Protein AF-A0A848WU89-F1 (afdb_monomer)

Secondary structure (DSSP, 8-state):
--STTTTTTTSHHHHHHHHHHHHHHHHHH----TTTHHHHHHHHHHHHHHHHHHHHHHHHHHHHHHHHHHHHHHTSSS---HHHHHHHHHHHHHHHHHHHHHHHHHHHHTS-GGG--GGGHHHHHHHHHHHHHHHHHHHHHHHHHHHHHHHHHHHHHHHH-TT----SS----PPP------

Mean predicted aligned error: 13.38 Å

Structure (mmCIF, N/CA/C/O backbone):
data_AF-A0A848WU89-F1
#
_entry.id   AF-A0A848WU89-F1
#
loop_
_atom_site.group_PDB
_atom_site.id
_atom_site.type_symbol
_atom_site.label_atom_id
_atom_site.label_alt_id
_atom_site.label_comp_id
_atom_site.label_asym_id
_atom_site.label_entity_id
_atom_site.label_seq_id
_atom_site.pdbx_PDB_ins_code
_atom_site.Cartn_x
_atom_site.Cartn_y
_atom_site.Cartn_z
_atom_site.occupancy
_atom_site.B_iso_or_equiv
_atom_site.auth_seq_id
_atom_site.auth_comp_id
_atom_site.auth_asym_id
_atom_site.auth_atom_id
_atom_site.pdbx_PDB_model_num
ATOM 1 N N . MET A 1 1 ? 4.949 -18.257 18.993 1.00 36.50 1 MET A N 1
ATOM 2 C CA . MET A 1 1 ? 5.348 -18.328 17.569 1.00 36.50 1 MET A CA 1
ATOM 3 C C . MET A 1 1 ? 4.273 -19.072 16.773 1.00 36.50 1 MET A C 1
ATOM 5 O O . MET A 1 1 ? 4.494 -20.213 16.422 1.00 36.50 1 MET A O 1
ATOM 9 N N . ASN A 1 2 ? 3.077 -18.489 16.575 1.00 35.72 2 ASN A N 1
ATOM 10 C CA . ASN A 1 2 ? 1.993 -19.129 15.792 1.00 35.72 2 ASN A CA 1
ATOM 11 C C . ASN A 1 2 ? 0.838 -18.178 15.389 1.00 35.72 2 ASN A C 1
ATOM 13 O O . ASN A 1 2 ? -0.275 -18.616 15.145 1.00 35.72 2 ASN A O 1
ATOM 17 N N . ILE A 1 3 ? 1.085 -16.867 15.281 1.00 35.06 3 ILE A N 1
ATOM 18 C CA . ILE A 1 3 ? 0.055 -15.871 14.892 1.00 35.06 3 ILE A CA 1
ATOM 19 C C . ILE A 1 3 ? 0.168 -15.465 13.408 1.00 35.06 3 ILE A C 1
ATOM 21 O O . ILE A 1 3 ? -0.740 -14.871 12.837 1.00 35.06 3 ILE A O 1
ATOM 25 N N . LEU A 1 4 ? 1.248 -15.878 12.731 1.00 48.12 4 LEU A N 1
ATOM 26 C CA . LEU A 1 4 ? 1.500 -15.558 11.322 1.00 48.12 4 LEU A CA 1
ATOM 27 C C . LEU A 1 4 ? 0.748 -16.469 10.328 1.00 48.12 4 LEU A C 1
ATOM 29 O O . LEU A 1 4 ? 0.622 -16.121 9.158 1.00 48.12 4 LEU A O 1
ATOM 33 N N . LYS A 1 5 ? 0.260 -17.644 10.758 1.00 39.94 5 LYS A N 1
ATOM 34 C CA . LYS A 1 5 ? -0.368 -18.628 9.853 1.00 39.94 5 LYS A CA 1
ATOM 35 C C . LYS A 1 5 ? -1.835 -18.327 9.528 1.00 39.94 5 LYS A C 1
ATOM 37 O O . LYS A 1 5 ? -2.256 -18.632 8.420 1.00 39.94 5 LYS A O 1
ATOM 42 N N . TRP A 1 6 ? -2.574 -17.668 10.420 1.00 34.34 6 TRP A N 1
ATOM 43 C CA . TRP A 1 6 ? -4.001 -17.373 10.212 1.00 34.34 6 TRP A CA 1
ATOM 44 C C . TRP A 1 6 ? -4.264 -16.116 9.367 1.00 34.34 6 TRP A C 1
ATOM 46 O O . TRP A 1 6 ? -5.234 -16.060 8.617 1.00 34.34 6 TRP A O 1
ATOM 56 N N . PHE A 1 7 ? -3.340 -15.149 9.362 1.00 44.94 7 PHE A N 1
ATOM 57 C CA . PHE A 1 7 ? -3.410 -13.979 8.470 1.00 44.94 7 PHE A CA 1
ATOM 58 C C . PHE A 1 7 ? -3.210 -14.329 6.980 1.00 44.94 7 PHE A C 1
ATOM 60 O O . PHE A 1 7 ? -3.538 -13.543 6.093 1.00 44.94 7 PHE A O 1
ATOM 67 N N . LYS A 1 8 ? -2.692 -15.529 6.686 1.00 45.19 8 LYS A N 1
ATOM 68 C CA . LYS A 1 8 ? -2.295 -15.965 5.341 1.00 45.19 8 LYS A CA 1
ATOM 69 C C . LYS A 1 8 ? -3.473 -16.356 4.431 1.00 45.19 8 LYS A C 1
ATOM 71 O O . LYS A 1 8 ? -3.262 -16.449 3.227 1.00 45.19 8 LYS A O 1
ATOM 76 N N . GLN A 1 9 ? -4.689 -16.594 4.945 1.00 49.56 9 GLN A N 1
ATOM 77 C CA . GLN A 1 9 ? -5.662 -17.420 4.202 1.00 49.56 9 GLN A CA 1
ATOM 78 C C . GLN A 1 9 ? -6.858 -16.697 3.548 1.00 49.56 9 GLN A C 1
ATOM 80 O O . GLN A 1 9 ? -7.343 -17.174 2.526 1.00 49.56 9 GLN A O 1
ATOM 85 N N . ARG A 1 10 ? -7.297 -15.523 4.030 1.00 51.00 10 ARG A N 1
ATOM 86 C CA . ARG A 1 10 ? -8.356 -14.723 3.356 1.00 51.00 10 ARG A CA 1
ATOM 87 C C . ARG A 1 10 ? -7.906 -13.332 2.898 1.00 51.00 10 ARG A C 1
ATOM 89 O O . ARG A 1 10 ? -8.501 -12.759 1.996 1.00 51.00 10 ARG A O 1
ATOM 96 N N . GLU A 1 11 ? -6.805 -12.821 3.439 1.00 49.78 11 GLU A N 1
ATOM 97 C CA . GLU A 1 11 ? -6.307 -11.465 3.151 1.00 49.78 11 GLU A CA 1
ATOM 98 C C . GLU A 1 11 ? -5.207 -11.448 2.077 1.00 49.78 11 GLU A C 1
ATOM 100 O O . GLU A 1 11 ?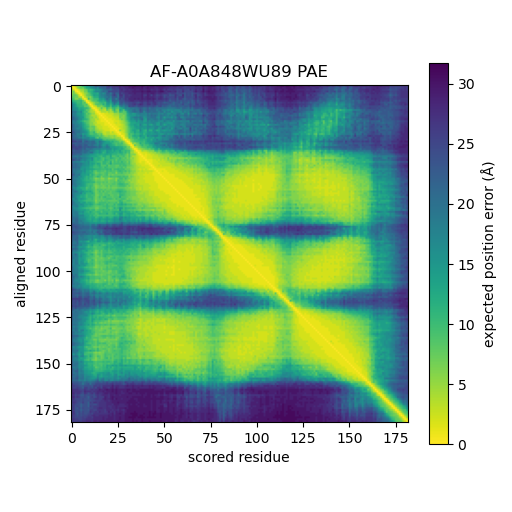 -4.980 -10.434 1.421 1.00 49.78 11 GLU A O 1
ATOM 105 N N . ALA A 1 12 ? -4.593 -12.607 1.817 1.00 48.62 12 ALA A N 1
ATOM 106 C CA . ALA A 1 12 ? -3.688 -12.826 0.692 1.00 48.62 12 ALA A CA 1
ATOM 107 C C . ALA A 1 12 ? -4.401 -12.785 -0.672 1.00 48.62 12 ALA A C 1
ATOM 109 O O . ALA A 1 12 ? -3.735 -12.653 -1.695 1.00 48.62 12 ALA A O 1
ATOM 110 N N . TRP A 1 13 ? -5.738 -12.850 -0.713 1.00 53.34 13 TRP A N 1
ATOM 111 C CA . TRP A 1 13 ? -6.482 -12.831 -1.973 1.00 53.34 13 TRP A CA 1
ATOM 112 C C . TRP A 1 13 ? -6.359 -11.494 -2.706 1.00 53.34 13 TRP A C 1
ATOM 114 O O . TRP A 1 13 ? -6.251 -11.509 -3.922 1.00 53.34 13 TRP A O 1
ATOM 124 N N . GLY A 1 14 ? -6.258 -10.351 -2.017 1.00 53.59 14 GLY A N 1
ATOM 125 C CA . GLY A 1 14 ? -6.046 -9.057 -2.687 1.00 53.59 14 GLY A CA 1
ATOM 126 C C . GLY A 1 14 ? -4.706 -8.987 -3.431 1.00 53.59 14 GLY A C 1
ATOM 127 O O . GLY A 1 14 ? -4.644 -8.523 -4.568 1.00 53.59 14 GLY A O 1
ATOM 128 N N . GLY A 1 15 ? -3.643 -9.524 -2.820 1.00 52.25 15 GLY A N 1
ATOM 129 C CA . GLY A 1 15 ? -2.317 -9.632 -3.436 1.00 52.25 15 GLY A CA 1
ATOM 130 C C . GLY A 1 15 ? -2.246 -10.703 -4.527 1.00 52.25 15 GLY A C 1
ATOM 131 O O . GLY A 1 15 ? -1.622 -10.477 -5.556 1.00 52.25 15 GLY A O 1
ATOM 132 N N . VAL A 1 16 ? -2.926 -11.839 -4.342 1.00 62.16 16 VAL A N 1
ATOM 133 C CA . VAL A 1 16 ? -3.013 -12.918 -5.342 1.00 62.16 16 VAL A CA 1
ATOM 134 C C . VAL A 1 16 ? -3.842 -12.488 -6.552 1.00 62.16 16 VAL A C 1
ATOM 136 O O . VAL A 1 16 ? -3.440 -12.754 -7.678 1.00 62.16 16 VAL A O 1
ATOM 139 N N . VAL A 1 17 ? -4.948 -11.767 -6.353 1.00 63.22 17 VAL A N 1
ATOM 140 C CA . VAL A 1 17 ? -5.769 -11.202 -7.434 1.00 63.22 17 VAL A CA 1
ATOM 141 C C . VAL A 1 17 ? -5.001 -10.101 -8.164 1.00 63.22 17 VAL A C 1
ATOM 143 O O . VAL A 1 17 ? -4.983 -10.098 -9.389 1.00 63.22 17 VAL A O 1
ATOM 146 N N . ALA A 1 18 ? -4.287 -9.223 -7.455 1.00 58.69 18 ALA A N 1
ATOM 147 C CA . ALA A 1 18 ? -3.423 -8.224 -8.085 1.00 58.69 18 ALA A CA 1
ATOM 148 C C . ALA A 1 18 ? -2.266 -8.862 -8.872 1.00 58.69 18 ALA A C 1
ATOM 150 O O . ALA A 1 18 ? -1.985 -8.440 -9.991 1.00 58.69 18 ALA A O 1
ATOM 151 N N . ALA A 1 19 ? -1.630 -9.905 -8.330 1.00 59.44 19 ALA A N 1
ATOM 152 C CA . ALA A 1 19 ? -0.594 -10.663 -9.024 1.00 59.44 19 ALA A CA 1
ATOM 153 C C . ALA A 1 19 ? -1.156 -11.389 -10.254 1.00 59.44 19 ALA A C 1
ATOM 155 O O . ALA A 1 19 ? -0.528 -11.357 -11.307 1.00 59.44 19 ALA A O 1
ATOM 156 N N . ALA A 1 20 ? -2.353 -11.975 -10.161 1.00 66.38 20 ALA A N 1
ATOM 157 C CA . ALA A 1 20 ? -3.030 -12.621 -11.281 1.00 66.38 20 ALA A CA 1
ATOM 158 C C . ALA A 1 20 ? -3.415 -11.614 -12.376 1.00 66.38 20 ALA A C 1
ATOM 160 O O . ALA A 1 20 ? -3.183 -11.879 -13.551 1.00 66.38 20 ALA A O 1
ATOM 161 N N . ILE A 1 21 ? -3.927 -10.436 -12.009 1.00 68.12 21 ILE A N 1
ATOM 162 C CA . ILE A 1 21 ? -4.262 -9.360 -12.952 1.00 68.12 21 ILE A CA 1
ATOM 163 C C . ILE A 1 21 ? -2.994 -8.779 -13.589 1.00 68.12 21 ILE A C 1
ATOM 165 O O . ILE A 1 21 ? -2.968 -8.571 -14.797 1.00 68.12 21 ILE A O 1
ATOM 169 N N . ALA A 1 22 ? -1.922 -8.558 -12.822 1.00 62.34 22 ALA A N 1
ATOM 170 C CA . ALA A 1 22 ? -0.646 -8.076 -13.353 1.00 62.34 22 ALA A CA 1
ATOM 171 C C . ALA A 1 22 ? 0.019 -9.106 -14.279 1.00 62.34 22 ALA A C 1
ATOM 173 O O . ALA A 1 22 ? 0.601 -8.737 -15.301 1.00 62.34 22 ALA A O 1
ATOM 174 N N . PHE A 1 23 ? -0.100 -10.395 -13.949 1.00 65.81 23 PHE A N 1
ATOM 175 C CA . PHE A 1 23 ? 0.380 -11.499 -14.774 1.00 65.81 23 PHE A CA 1
ATOM 176 C C . PHE A 1 23 ? -0.431 -11.620 -16.072 1.00 65.81 23 PHE A C 1
ATOM 178 O O . PHE A 1 23 ? 0.158 -11.671 -17.148 1.00 65.81 23 PHE A O 1
ATOM 185 N N . LEU A 1 24 ? -1.766 -11.563 -16.002 1.00 67.19 24 LEU A N 1
ATOM 186 C CA . LEU A 1 24 ? -2.656 -11.557 -17.172 1.00 67.19 24 LEU A CA 1
ATOM 187 C C . LEU A 1 24 ? -2.478 -10.307 -18.043 1.00 67.19 24 LEU A C 1
ATOM 189 O O . LEU A 1 24 ? -2.500 -10.399 -19.271 1.00 67.19 24 LEU A O 1
ATOM 193 N N . GLY A 1 25 ? -2.264 -9.146 -17.423 1.00 61.41 25 GLY A N 1
ATOM 194 C CA . GLY A 1 25 ? -1.970 -7.893 -18.113 1.00 61.41 25 GLY A CA 1
ATOM 195 C C . GLY A 1 25 ? -0.633 -7.960 -18.848 1.00 61.41 25 GLY A C 1
ATOM 196 O O . GLY A 1 25 ? -0.574 -7.664 -20.037 1.00 61.41 25 GLY A O 1
ATOM 197 N N . SER A 1 26 ? 0.418 -8.444 -18.179 1.00 60.62 26 SER A N 1
ATOM 198 C CA . SER A 1 26 ? 1.741 -8.634 -18.795 1.00 60.62 26 SER A CA 1
ATOM 199 C C . SER A 1 26 ? 1.711 -9.675 -19.916 1.00 60.62 26 SER A C 1
ATOM 201 O O . SER A 1 26 ? 2.368 -9.494 -20.937 1.00 60.62 26 SER A O 1
ATOM 203 N N . TRP A 1 27 ? 0.912 -10.735 -19.766 1.00 65.06 27 TRP A N 1
ATOM 204 C CA . TRP A 1 27 ? 0.692 -11.724 -20.820 1.00 65.06 27 TRP A CA 1
ATOM 205 C C . TRP A 1 27 ? -0.041 -11.116 -22.027 1.00 65.06 27 TRP A C 1
ATOM 207 O O . TRP A 1 27 ? 0.334 -11.382 -23.167 1.00 65.06 27 TRP A O 1
ATOM 217 N N . SER A 1 28 ? -1.057 -10.274 -21.799 1.00 59.16 28 SER A N 1
ATOM 218 C CA . SER A 1 28 ? -1.891 -9.685 -22.863 1.00 59.16 28 SER A CA 1
ATOM 219 C C . SER A 1 28 ? -1.163 -8.644 -23.715 1.00 59.16 28 SER A C 1
ATOM 221 O O . SER A 1 28 ? -1.483 -8.487 -24.889 1.00 59.16 28 SER A O 1
ATOM 223 N N . VAL A 1 29 ? -0.178 -7.941 -23.149 1.00 62.97 29 VAL A N 1
ATOM 224 C CA . VAL A 1 29 ? 0.617 -6.941 -23.885 1.00 62.97 29 VAL A CA 1
ATOM 225 C C . VAL A 1 29 ? 1.594 -7.604 -24.875 1.00 62.97 29 VAL A C 1
ATOM 227 O O . VAL A 1 29 ? 2.007 -6.974 -25.850 1.00 62.97 29 VAL A O 1
ATOM 230 N N . GLY A 1 30 ? 1.923 -8.888 -24.688 1.00 60.41 30 GLY A N 1
ATOM 231 C CA . GLY A 1 30 ? 2.916 -9.589 -25.504 1.00 60.41 30 GLY A CA 1
ATOM 232 C C . GLY A 1 30 ? 4.337 -9.034 -25.319 1.00 60.41 30 GLY A C 1
ATOM 233 O O . GLY A 1 30 ? 4.570 -8.078 -24.579 1.00 60.41 30 GLY A O 1
ATOM 234 N N . TYR A 1 31 ? 5.329 -9.645 -25.977 1.00 55.38 31 TYR A N 1
ATOM 235 C CA . TYR A 1 31 ? 6.722 -9.186 -25.908 1.00 55.38 31 TYR A CA 1
ATOM 236 C C . TYR A 1 31 ? 6.855 -7.770 -26.490 1.00 55.38 31 TYR A C 1
ATOM 238 O O . TYR A 1 31 ? 6.944 -7.579 -27.702 1.00 55.38 31 TYR A O 1
ATOM 246 N N . VAL A 1 32 ? 6.893 -6.769 -25.611 1.00 60.06 32 VAL A N 1
ATOM 247 C CA . VAL A 1 32 ? 7.204 -5.387 -25.985 1.00 60.06 32 VAL A CA 1
ATOM 248 C C . VAL A 1 32 ? 8.646 -5.332 -26.497 1.00 60.06 32 VAL A C 1
ATOM 250 O O . VAL A 1 32 ? 9.580 -5.664 -25.768 1.00 60.06 32 VAL A O 1
ATOM 253 N N . SER A 1 33 ? 8.807 -4.930 -27.761 1.00 59.59 33 SER A N 1
ATOM 254 C CA . SER A 1 33 ? 10.106 -4.631 -28.378 1.00 59.59 33 SER A CA 1
ATOM 255 C C . SER A 1 33 ? 10.783 -3.461 -27.655 1.00 59.59 33 SER A C 1
ATOM 257 O O . SER A 1 33 ? 10.109 -2.491 -27.299 1.00 59.59 33 SER A O 1
ATOM 259 N N . ASP A 1 34 ? 12.103 -3.545 -27.454 1.00 57.84 34 ASP A N 1
ATOM 260 C CA . ASP A 1 34 ? 12.878 -2.646 -26.585 1.00 57.84 34 ASP A CA 1
ATOM 261 C C . ASP A 1 34 ? 12.729 -1.152 -26.947 1.00 57.84 34 ASP A C 1
ATOM 263 O O . ASP A 1 34 ? 12.780 -0.304 -26.060 1.00 57.84 34 ASP A O 1
ATOM 267 N N . GLY A 1 35 ? 12.423 -0.820 -28.208 1.00 60.03 35 GLY A N 1
ATOM 268 C CA . GLY A 1 35 ? 12.165 0.561 -28.641 1.00 60.03 35 GLY A CA 1
ATOM 269 C C . GLY A 1 35 ? 10.794 1.132 -28.241 1.00 60.03 35 GLY A C 1
ATOM 270 O O . GLY A 1 35 ? 10.662 2.339 -28.083 1.00 60.03 35 GLY A O 1
ATOM 271 N N . LYS A 1 36 ? 9.766 0.296 -28.029 1.00 70.00 36 LYS A N 1
ATOM 272 C CA . LYS A 1 36 ? 8.396 0.746 -27.685 1.00 70.00 36 LYS A CA 1
ATOM 273 C C . LYS A 1 36 ? 8.152 0.867 -26.180 1.00 70.00 36 LYS A C 1
ATOM 275 O O . LYS A 1 36 ? 7.192 1.510 -25.764 1.00 70.00 36 LYS A O 1
ATOM 280 N N . ALA A 1 37 ? 9.002 0.253 -25.355 1.00 67.75 37 ALA A N 1
ATOM 281 C CA . ALA A 1 37 ? 8.836 0.249 -23.902 1.00 67.75 37 ALA A CA 1
ATOM 282 C C . ALA A 1 37 ? 8.938 1.658 -23.296 1.00 67.75 37 ALA A C 1
ATOM 284 O O . ALA A 1 37 ? 8.208 1.976 -22.360 1.00 67.75 37 ALA A O 1
ATOM 285 N N . MET A 1 38 ? 9.800 2.513 -23.854 1.00 71.19 38 MET A N 1
ATOM 286 C CA . MET A 1 38 ? 9.963 3.888 -23.386 1.00 71.19 38 MET A CA 1
ATOM 287 C C . MET A 1 38 ? 8.728 4.750 -23.676 1.00 71.19 38 MET A C 1
ATOM 289 O O . MET A 1 38 ? 8.286 5.481 -22.791 1.00 71.19 38 MET A O 1
ATOM 293 N N . ASP A 1 39 ? 8.122 4.618 -24.857 1.00 74.38 39 ASP A N 1
ATOM 294 C CA . ASP A 1 39 ? 6.895 5.348 -25.201 1.00 74.38 39 ASP A CA 1
ATOM 295 C C . ASP A 1 39 ? 5.701 4.888 -24.358 1.00 74.38 39 ASP A C 1
ATOM 297 O O . ASP A 1 39 ? 4.933 5.710 -23.857 1.00 74.38 39 ASP A O 1
ATOM 301 N N . LEU A 1 40 ? 5.577 3.578 -24.122 1.00 76.56 40 LEU A N 1
ATOM 302 C CA . LEU A 1 40 ? 4.538 3.025 -23.249 1.00 76.56 40 LEU A CA 1
ATOM 303 C C . LEU A 1 40 ? 4.716 3.470 -21.791 1.00 76.56 40 LEU A C 1
ATOM 305 O O . LEU A 1 40 ? 3.737 3.814 -21.127 1.00 76.56 40 LEU A O 1
ATOM 309 N N . LEU A 1 41 ? 5.958 3.514 -21.301 1.00 78.31 41 LEU A N 1
ATOM 310 C CA . LEU A 1 41 ? 6.262 4.028 -19.969 1.00 78.31 41 LEU A CA 1
ATOM 311 C C . LEU A 1 41 ? 5.936 5.524 -19.864 1.00 78.31 41 LEU A C 1
ATOM 313 O O . LEU A 1 41 ? 5.290 5.946 -18.909 1.00 78.31 41 LEU A O 1
ATOM 317 N N . LYS A 1 42 ? 6.308 6.334 -20.861 1.00 78.44 42 LYS A N 1
ATOM 318 C CA . LYS A 1 42 ? 5.958 7.762 -20.898 1.00 78.44 42 LYS A CA 1
ATOM 319 C C . LYS A 1 42 ? 4.447 7.981 -20.891 1.00 78.44 42 LYS A C 1
ATOM 321 O O . LYS A 1 42 ? 3.966 8.841 -20.157 1.00 78.44 42 LYS A O 1
ATOM 326 N N . GLY A 1 43 ? 3.706 7.162 -21.635 1.00 80.75 43 GLY A N 1
ATOM 327 C CA . GLY A 1 43 ? 2.247 7.201 -21.664 1.00 80.75 43 GLY A CA 1
ATOM 328 C C . GLY A 1 43 ? 1.592 6.886 -20.315 1.00 80.75 43 GLY A C 1
ATOM 329 O O . GLY A 1 43 ? 0.596 7.514 -19.967 1.00 80.75 43 GLY A O 1
ATOM 330 N N . MET A 1 44 ? 2.148 5.959 -19.523 1.00 82.31 44 MET A N 1
ATOM 331 C CA . MET A 1 44 ? 1.550 5.567 -18.235 1.00 82.31 44 MET A CA 1
ATOM 332 C C . MET A 1 44 ? 1.946 6.469 -17.057 1.00 82.31 44 MET A C 1
ATOM 334 O O . MET A 1 44 ? 1.202 6.553 -16.082 1.00 82.31 44 MET A O 1
ATOM 338 N N . LEU A 1 45 ? 3.088 7.166 -17.132 1.00 84.25 45 LEU A N 1
ATOM 339 C CA . LEU A 1 45 ? 3.617 8.000 -16.044 1.00 84.25 45 LEU A CA 1
ATOM 340 C C . LEU A 1 45 ? 2.596 9.003 -15.467 1.00 84.25 45 LEU A C 1
ATOM 342 O O . LEU A 1 45 ? 2.459 9.041 -14.242 1.00 84.25 45 LEU A O 1
ATOM 346 N N . PRO A 1 46 ? 1.863 9.806 -16.270 1.00 86.62 46 PRO A N 1
ATOM 347 C CA . PRO A 1 46 ? 0.871 10.740 -15.737 1.00 86.62 46 PRO A CA 1
ATOM 348 C C . PRO A 1 46 ? -0.248 10.026 -14.971 1.00 86.62 46 PRO A C 1
ATOM 350 O O . PRO A 1 46 ? -0.589 10.429 -13.858 1.00 86.62 46 PRO A O 1
ATOM 353 N N . SER A 1 47 ? -0.774 8.932 -15.529 1.00 86.38 47 SER A N 1
ATOM 354 C CA . SER A 1 47 ? -1.832 8.132 -14.908 1.00 86.38 47 SER A CA 1
ATOM 355 C C . SER A 1 47 ? -1.368 7.505 -13.593 1.00 86.38 47 SER A C 1
ATOM 357 O O . SER A 1 47 ? -2.077 7.588 -12.591 1.00 86.38 47 SER A O 1
ATOM 359 N N . THR A 1 48 ? -0.155 6.947 -13.554 1.00 87.12 48 THR A N 1
ATOM 360 C CA . THR A 1 48 ? 0.419 6.371 -12.331 1.00 87.12 48 THR A CA 1
ATOM 361 C C . THR A 1 48 ? 0.665 7.439 -11.265 1.00 87.12 48 THR A C 1
ATOM 363 O O . THR A 1 48 ? 0.345 7.219 -10.100 1.00 87.12 48 THR A O 1
ATOM 366 N N . ARG A 1 49 ? 1.169 8.626 -11.635 1.00 90.12 49 ARG A N 1
ATOM 367 C CA . ARG A 1 49 ? 1.355 9.746 -10.690 1.00 90.12 49 ARG A CA 1
ATOM 368 C C . ARG A 1 49 ? 0.032 10.176 -10.064 1.00 90.12 49 ARG A C 1
ATOM 370 O O . ARG A 1 49 ? -0.039 10.343 -8.847 1.00 90.12 49 ARG A O 1
ATOM 377 N N . PHE A 1 50 ? -1.016 10.300 -10.876 1.00 91.19 50 PHE A N 1
ATOM 378 C CA . PHE A 1 50 ? -2.354 10.631 -10.393 1.00 91.19 50 PHE A CA 1
ATOM 379 C C . PHE A 1 50 ? -2.926 9.545 -9.468 1.00 91.19 50 PHE A C 1
ATOM 381 O O . PHE A 1 50 ? -3.504 9.855 -8.423 1.00 91.19 50 PHE A O 1
ATOM 388 N N . MET A 1 51 ? -2.717 8.269 -9.805 1.00 90.81 51 MET A N 1
ATOM 389 C CA . MET A 1 51 ? -3.105 7.141 -8.958 1.00 90.81 51 MET A CA 1
ATOM 390 C C . MET A 1 51 ? -2.391 7.186 -7.600 1.00 90.81 51 MET A C 1
ATOM 392 O O . MET A 1 51 ? -3.057 7.099 -6.570 1.00 90.81 51 MET A O 1
ATOM 396 N N . CYS A 1 52 ? -1.066 7.381 -7.572 1.00 90.69 52 CYS A N 1
ATOM 397 C CA . CYS A 1 52 ? -0.307 7.512 -6.324 1.00 90.69 52 CYS A CA 1
ATOM 398 C C . CYS A 1 52 ? -0.821 8.674 -5.467 1.00 90.69 52 CYS A C 1
ATOM 400 O O . CYS A 1 52 ? -1.040 8.497 -4.270 1.00 90.69 52 CYS A O 1
ATOM 402 N N . ALA A 1 53 ? -1.062 9.842 -6.074 1.00 92.38 53 ALA A N 1
ATOM 403 C CA . ALA A 1 53 ? -1.629 10.996 -5.379 1.00 92.38 53 ALA A CA 1
ATOM 404 C C . ALA A 1 53 ? -2.991 10.671 -4.747 1.00 92.38 53 ALA A C 1
ATOM 406 O O . ALA A 1 53 ? -3.201 10.921 -3.561 1.00 92.38 53 ALA A O 1
ATOM 407 N N . SER A 1 54 ? -3.874 10.019 -5.505 1.00 93.25 54 SER A N 1
ATOM 408 C CA . SER A 1 54 ? -5.196 9.605 -5.027 1.00 93.25 54 SER A CA 1
ATOM 409 C C . SER A 1 54 ? -5.111 8.603 -3.868 1.00 93.25 54 SER A C 1
ATOM 411 O O . SER A 1 54 ? -5.825 8.746 -2.876 1.00 93.25 54 SER A O 1
ATOM 413 N N . VAL A 1 55 ? -4.208 7.616 -3.947 1.00 93.06 55 VAL A N 1
ATOM 414 C CA . VAL A 1 55 ? -3.978 6.632 -2.873 1.00 93.06 55 VAL A CA 1
ATOM 415 C C . VAL A 1 55 ? -3.470 7.310 -1.602 1.00 93.06 55 VAL A C 1
ATOM 417 O O . VAL A 1 55 ? -3.953 6.993 -0.513 1.00 93.06 55 VAL A O 1
ATOM 420 N N . MET A 1 56 ? -2.533 8.255 -1.715 1.00 94.81 56 MET A N 1
ATOM 421 C CA . MET A 1 56 ? -2.022 9.008 -0.564 1.00 94.81 56 MET A CA 1
ATOM 422 C C . MET A 1 56 ? -3.133 9.813 0.120 1.00 94.81 56 MET A C 1
ATOM 424 O O . MET A 1 56 ? -3.279 9.751 1.340 1.00 94.81 56 MET A O 1
ATOM 428 N N . THR A 1 57 ? -3.968 10.518 -0.646 1.00 94.62 57 THR A N 1
ATOM 429 C CA . THR A 1 57 ? -5.100 11.277 -0.093 1.00 94.62 57 THR A CA 1
ATOM 430 C C . THR A 1 57 ? -6.134 10.360 0.568 1.00 94.62 57 THR A C 1
ATOM 432 O O . THR A 1 57 ? -6.573 10.624 1.690 1.00 94.62 57 THR A O 1
ATOM 435 N N . ALA A 1 58 ? -6.496 9.249 -0.077 1.00 92.56 58 ALA A N 1
ATOM 436 C CA . ALA A 1 58 ? -7.451 8.289 0.474 1.00 92.56 58 ALA A CA 1
ATOM 437 C C . ALA A 1 58 ? -6.935 7.646 1.773 1.00 92.56 58 ALA A C 1
ATOM 439 O O . ALA A 1 58 ? -7.642 7.585 2.772 1.00 92.56 58 ALA A O 1
ATOM 440 N N . THR A 1 59 ? -5.678 7.208 1.810 1.00 92.31 59 THR A N 1
ATOM 441 C CA . THR A 1 59 ? -5.104 6.592 3.019 1.00 92.31 59 THR A CA 1
ATOM 442 C C . THR A 1 59 ? -4.917 7.601 4.156 1.00 92.31 59 THR A C 1
ATOM 444 O O . THR A 1 59 ? -5.180 7.260 5.309 1.00 92.31 59 THR A O 1
ATOM 447 N N . SER A 1 60 ? -4.565 8.856 3.852 1.00 94.62 60 SER A N 1
ATOM 448 C CA . SER A 1 60 ? -4.509 9.945 4.836 1.00 94.62 60 SER A CA 1
ATOM 449 C C . SER A 1 60 ? -5.880 10.232 5.462 1.00 94.62 60 SER A C 1
ATOM 451 O O . SER A 1 60 ? -5.997 10.304 6.686 1.00 94.62 60 SER A O 1
ATOM 453 N N . THR A 1 61 ? -6.935 10.317 4.647 1.00 94.06 61 THR A N 1
ATOM 454 C CA . THR A 1 61 ? -8.304 10.530 5.147 1.00 94.06 61 THR A CA 1
ATOM 455 C C . THR A 1 61 ? -8.809 9.343 5.967 1.00 94.06 61 THR A C 1
ATOM 457 O O . THR A 1 61 ? -9.395 9.552 7.024 1.00 94.06 61 THR A O 1
ATOM 460 N N . ILE A 1 62 ? -8.513 8.101 5.571 1.00 91.50 62 ILE A N 1
ATOM 461 C CA . ILE A 1 62 ? -8.854 6.901 6.358 1.00 91.50 62 ILE A CA 1
ATOM 462 C C . ILE A 1 62 ? -8.173 6.924 7.732 1.00 91.50 62 ILE A C 1
ATOM 464 O O . ILE A 1 62 ? -8.825 6.663 8.742 1.00 91.50 62 ILE A O 1
ATOM 468 N N . LEU A 1 63 ? -6.879 7.257 7.792 1.00 90.31 63 LEU A N 1
ATOM 469 C CA . LEU A 1 63 ? -6.144 7.391 9.054 1.00 90.31 63 LEU A CA 1
ATOM 470 C C . LEU A 1 63 ? -6.764 8.467 9.955 1.00 90.31 63 LEU A C 1
ATOM 472 O O . LEU A 1 63 ? -6.941 8.231 11.151 1.00 90.31 63 LEU A O 1
ATOM 476 N N . ALA A 1 64 ? -7.139 9.612 9.379 1.00 92.19 64 ALA A N 1
ATOM 477 C CA . ALA A 1 64 ? -7.818 10.681 10.102 1.00 92.19 64 ALA A CA 1
ATOM 478 C C . ALA A 1 64 ? -9.177 10.221 10.657 1.00 92.19 64 ALA A C 1
ATOM 480 O O . ALA A 1 64 ? -9.435 10.392 11.845 1.00 92.19 64 ALA A O 1
ATOM 481 N N . LEU A 1 65 ? -10.010 9.563 9.843 1.00 90.38 65 LEU A N 1
ATOM 482 C CA . LEU A 1 65 ? -11.317 9.048 10.268 1.00 90.38 65 LEU A CA 1
ATOM 483 C C . LEU A 1 65 ? -11.199 7.989 11.370 1.00 90.38 65 LEU A C 1
ATOM 485 O O . LEU A 1 65 ? -11.982 7.999 12.317 1.00 90.38 65 LEU A O 1
ATOM 489 N N . ILE A 1 66 ? -10.201 7.104 11.285 1.00 88.19 66 ILE A N 1
ATOM 490 C CA . ILE A 1 66 ? -9.905 6.124 12.338 1.00 88.19 66 ILE A CA 1
ATOM 491 C C . ILE A 1 66 ? -9.545 6.831 13.649 1.00 88.19 66 ILE A C 1
ATOM 493 O O . ILE A 1 66 ? -10.046 6.450 14.707 1.00 88.19 66 ILE A O 1
ATOM 497 N N . LEU A 1 67 ? -8.700 7.863 13.591 1.00 87.56 67 LEU A N 1
ATOM 498 C CA . LEU A 1 67 ? -8.319 8.635 14.770 1.00 87.56 67 LEU A CA 1
ATOM 499 C C . LEU A 1 67 ? -9.530 9.350 15.387 1.00 87.56 67 LEU A C 1
ATOM 501 O O . LEU A 1 67 ? -9.722 9.287 16.601 1.00 87.56 67 LEU A O 1
ATOM 505 N N . THR A 1 68 ? -10.378 9.967 14.560 1.00 88.19 68 THR A N 1
ATOM 506 C CA . THR A 1 68 ? -11.629 10.600 14.999 1.00 88.19 68 THR A CA 1
ATOM 507 C C . THR A 1 68 ? -12.566 9.593 15.669 1.00 88.19 68 THR A C 1
ATOM 509 O O . THR A 1 68 ? -13.072 9.865 16.757 1.00 88.19 68 THR A O 1
ATOM 512 N N . LEU A 1 69 ? -12.750 8.407 15.077 1.00 82.50 69 LEU A N 1
ATOM 513 C CA . LEU A 1 69 ? -13.575 7.333 15.639 1.00 82.50 69 LEU A CA 1
ATOM 514 C C . LEU A 1 69 ? -13.062 6.885 17.017 1.00 82.50 69 LEU A C 1
ATOM 516 O O . LEU A 1 69 ? -13.845 6.733 17.957 1.00 82.50 69 LEU A O 1
ATOM 520 N N . ILE A 1 70 ? -11.745 6.692 17.146 1.00 81.81 70 ILE A N 1
ATOM 521 C CA . ILE A 1 70 ? -11.105 6.311 18.411 1.00 81.81 70 ILE A CA 1
ATOM 522 C C . ILE A 1 70 ? -11.302 7.405 19.466 1.00 81.81 70 ILE A C 1
ATOM 524 O O . ILE A 1 70 ? -11.662 7.089 20.597 1.00 81.81 70 ILE A O 1
ATOM 528 N N . SER A 1 71 ? -11.113 8.677 19.102 1.00 82.38 71 SER A N 1
ATOM 529 C CA . SER A 1 71 ? -11.285 9.810 20.018 1.00 82.38 71 SER A CA 1
ATOM 530 C C . SER A 1 71 ? -12.715 9.913 20.549 1.00 82.38 71 SER A C 1
ATOM 532 O O . SER A 1 71 ? -12.907 10.142 21.738 1.00 82.38 71 SER A O 1
ATOM 534 N N . PHE A 1 72 ? -13.719 9.715 19.691 1.00 78.25 72 PHE A N 1
ATOM 535 C CA . PHE A 1 72 ? -15.128 9.739 20.091 1.00 78.25 72 PHE A CA 1
ATOM 536 C C . PHE A 1 72 ? -15.487 8.561 21.008 1.00 78.25 72 PHE A C 1
ATOM 538 O O . PHE A 1 72 ? -16.167 8.713 22.022 1.00 78.25 72 PHE A O 1
ATOM 545 N N . THR A 1 73 ? -14.973 7.378 20.673 1.00 73.31 73 THR A N 1
ATOM 546 C CA . THR A 1 73 ? -15.159 6.163 21.468 1.00 73.31 73 THR A CA 1
ATOM 547 C C . THR A 1 73 ? -14.539 6.288 22.856 1.00 73.31 73 THR A C 1
ATOM 549 O O . THR A 1 73 ? -15.160 5.887 23.831 1.00 73.31 73 THR A O 1
ATOM 552 N N . ALA A 1 74 ? -13.326 6.840 22.962 1.00 70.06 74 ALA A N 1
ATOM 553 C CA . ALA A 1 74 ? -12.615 6.974 24.233 1.00 70.06 74 ALA A CA 1
ATOM 554 C C . ALA A 1 74 ? -13.357 7.857 25.254 1.00 70.06 74 ALA A C 1
ATOM 556 O O . ALA A 1 74 ? -13.113 7.738 26.449 1.00 70.06 74 ALA A O 1
ATOM 557 N N . GLN A 1 75 ? -14.257 8.726 24.785 1.00 66.12 75 GLN A N 1
ATOM 558 C CA . GLN A 1 75 ? -15.093 9.585 25.622 1.00 66.12 75 GLN A CA 1
ATOM 559 C C . GLN A 1 75 ? -16.427 8.923 26.020 1.00 66.12 75 GLN A C 1
ATOM 561 O O . GLN A 1 75 ? -17.120 9.419 26.904 1.00 66.12 75 GLN A O 1
ATOM 566 N N . SER A 1 76 ? -16.808 7.818 25.375 1.00 60.50 76 SER A N 1
ATOM 567 C CA . SER A 1 76 ? -18.044 7.093 25.676 1.00 60.50 76 SER A CA 1
ATOM 568 C C . SER A 1 76 ? -17.789 6.025 26.747 1.00 60.50 76 SER A C 1
ATOM 570 O O . SER A 1 76 ? -16.958 5.148 26.546 1.00 60.50 76 SER A O 1
ATOM 572 N N . ASP A 1 77 ? -18.563 6.023 27.840 1.00 50.78 77 ASP A N 1
ATOM 573 C CA . ASP A 1 77 ? -18.482 5.046 28.957 1.00 50.78 77 ASP A CA 1
ATOM 574 C C . ASP A 1 77 ? -18.768 3.578 28.559 1.00 50.78 77 ASP A C 1
ATOM 576 O O . ASP A 1 77 ? -18.723 2.658 29.381 1.00 50.78 77 ASP A O 1
ATOM 580 N N . LYS A 1 78 ? -19.066 3.314 27.281 1.00 53.97 78 LYS A N 1
ATOM 581 C CA . LYS A 1 78 ? -19.222 1.957 26.758 1.00 53.97 78 LYS A CA 1
ATOM 582 C C . LYS A 1 78 ? -17.838 1.360 26.494 1.00 53.97 78 LYS A C 1
ATOM 584 O O . LYS A 1 78 ? -17.211 1.658 25.481 1.00 53.97 78 LYS A O 1
ATOM 589 N N . HIS A 1 79 ? -17.388 0.463 27.373 1.00 51.88 79 HIS A N 1
ATOM 590 C CA . HIS A 1 79 ? -16.213 -0.386 27.149 1.00 51.88 79 HIS A CA 1
ATOM 591 C C . HIS A 1 79 ? -16.338 -1.157 25.819 1.00 51.88 79 HIS A C 1
ATOM 593 O O . HIS A 1 79 ? -16.933 -2.235 25.762 1.00 51.88 79 HIS A O 1
ATOM 599 N N . LEU A 1 80 ? -15.766 -0.632 24.729 1.00 54.50 80 LEU A N 1
ATOM 600 C CA . LEU A 1 80 ? -15.645 -1.395 23.489 1.00 54.50 80 LEU A CA 1
ATOM 601 C C . LEU A 1 80 ? -14.767 -2.623 23.736 1.00 54.50 80 LEU A C 1
ATOM 603 O O . LEU A 1 80 ? -13.648 -2.518 24.246 1.00 54.50 80 LEU A O 1
ATOM 607 N N . LYS A 1 81 ? -15.253 -3.798 23.319 1.00 56.44 81 LYS A N 1
ATOM 608 C CA . LYS A 1 81 ? -14.470 -5.041 23.341 1.00 56.44 81 LYS A CA 1
ATOM 609 C C . LYS A 1 81 ? -13.122 -4.813 22.641 1.00 56.44 81 LYS A C 1
ATOM 611 O O . LYS A 1 81 ? -13.077 -4.366 21.494 1.00 56.44 81 LYS A O 1
ATOM 616 N N . SER A 1 82 ? -12.033 -5.220 23.298 1.00 61.38 82 SER A N 1
ATOM 617 C CA . SER A 1 82 ? -10.630 -5.158 22.826 1.00 61.38 82 SER A CA 1
ATOM 618 C C . SER A 1 82 ? -10.416 -5.647 21.372 1.00 61.38 82 SER A C 1
ATOM 620 O O . SER A 1 82 ? -9.516 -5.200 20.649 1.00 61.38 82 SER A O 1
ATOM 622 N N . ARG A 1 83 ? -11.311 -6.513 20.880 1.00 61.03 83 ARG A N 1
ATOM 623 C CA . ARG A 1 83 ? -11.320 -7.036 19.507 1.00 61.03 83 ARG A CA 1
ATOM 624 C C . ARG A 1 83 ? -11.537 -5.951 18.434 1.00 61.03 83 ARG A C 1
ATOM 626 O O . ARG A 1 83 ? -10.936 -6.054 17.367 1.00 61.03 83 ARG A O 1
ATOM 633 N N . TYR A 1 84 ? -12.298 -4.887 18.713 1.00 68.56 84 TYR A N 1
ATOM 634 C CA . TYR A 1 84 ? -12.505 -3.766 17.778 1.00 68.56 84 TYR A CA 1
ATOM 635 C C . TYR A 1 84 ? -11.240 -2.924 17.598 1.00 68.56 84 TYR A C 1
ATOM 637 O O . TYR A 1 84 ? -10.814 -2.686 16.468 1.00 68.56 84 TYR A O 1
ATOM 645 N N . PHE A 1 85 ? -10.580 -2.553 18.698 1.00 71.62 85 PHE A N 1
ATOM 646 C CA . PHE A 1 85 ? -9.313 -1.814 18.657 1.00 71.62 85 PHE A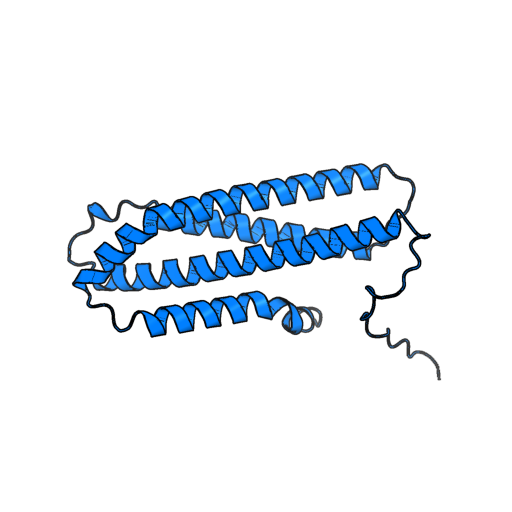 CA 1
ATOM 647 C C . PHE A 1 85 ? -8.234 -2.560 17.873 1.00 71.62 85 PHE A C 1
ATOM 649 O O . PHE A 1 85 ? -7.489 -1.958 17.097 1.00 71.62 85 PHE A O 1
ATOM 656 N N . THR A 1 86 ? -8.186 -3.885 18.010 1.00 73.75 86 THR A N 1
ATOM 657 C CA . THR A 1 86 ? -7.241 -4.716 17.258 1.00 73.75 86 THR A CA 1
ATOM 658 C C . THR A 1 86 ? -7.520 -4.684 15.750 1.00 73.75 86 THR A C 1
ATOM 660 O O . THR A 1 86 ? -6.586 -4.517 14.965 1.00 73.75 86 THR A O 1
ATOM 663 N N . ARG A 1 87 ? -8.792 -4.774 15.330 1.00 74.62 87 ARG A N 1
ATOM 664 C CA . ARG A 1 87 ? -9.182 -4.676 13.909 1.00 74.62 87 ARG A CA 1
ATOM 665 C C . ARG A 1 87 ? -8.870 -3.290 13.333 1.00 74.62 87 ARG A C 1
ATOM 667 O O . ARG A 1 87 ? -8.274 -3.188 12.264 1.00 74.62 87 ARG A O 1
ATOM 674 N N . VAL A 1 88 ? -9.188 -2.224 14.066 1.00 81.69 88 VAL A N 1
ATOM 675 C CA . VAL A 1 88 ? -8.912 -0.837 13.653 1.00 81.69 88 VAL A CA 1
ATOM 676 C C . VAL A 1 88 ? -7.408 -0.581 13.514 1.00 81.69 88 VAL A C 1
ATOM 678 O O . VAL A 1 88 ? -6.966 -0.011 12.515 1.00 81.69 88 VAL A O 1
ATOM 681 N N . LYS A 1 89 ? -6.593 -1.082 14.451 1.00 81.31 89 LYS A N 1
ATOM 682 C CA . LYS A 1 89 ? -5.127 -0.994 14.378 1.00 81.31 89 LYS A CA 1
ATOM 683 C C . LYS A 1 89 ? -4.565 -1.665 13.120 1.00 81.31 89 LYS A C 1
ATOM 685 O O . LYS A 1 89 ? -3.638 -1.138 12.511 1.00 81.31 89 LYS A O 1
ATOM 690 N N . GLN A 1 90 ? -5.117 -2.808 12.715 1.00 79.69 90 GLN A N 1
ATOM 691 C CA . GLN A 1 90 ? -4.696 -3.494 11.488 1.00 79.69 90 GLN A CA 1
ATOM 692 C C . GLN A 1 90 ? -5.023 -2.679 10.232 1.00 79.69 90 GLN A C 1
ATOM 694 O O . GLN A 1 90 ? -4.196 -2.608 9.326 1.00 79.69 90 GLN A O 1
ATOM 699 N N . ILE A 1 91 ? -6.193 -2.035 10.186 1.00 85.38 91 ILE A N 1
ATOM 700 C CA . ILE A 1 91 ? -6.575 -1.154 9.072 1.00 85.38 91 ILE A CA 1
ATOM 701 C C . ILE A 1 91 ? -5.631 0.048 9.004 1.00 85.38 91 ILE A C 1
ATOM 703 O O . ILE A 1 91 ? -5.122 0.361 7.931 1.00 85.38 91 ILE A O 1
ATOM 707 N N . ALA A 1 92 ? -5.341 0.677 10.146 1.00 84.81 92 ALA A N 1
ATOM 708 C CA . ALA A 1 92 ? -4.422 1.809 10.220 1.00 84.81 92 ALA A CA 1
ATOM 709 C C . ALA A 1 92 ? -3.002 1.439 9.755 1.00 84.81 92 ALA A C 1
ATOM 711 O O . ALA A 1 92 ? -2.387 2.190 9.000 1.00 84.81 92 ALA A O 1
ATOM 712 N N . LEU A 1 93 ? -2.495 0.263 10.143 1.00 85.69 93 LEU A N 1
ATOM 713 C CA . LEU A 1 93 ? -1.204 -0.234 9.659 1.00 85.69 93 LEU A CA 1
ATOM 714 C C . LEU A 1 93 ? -1.204 -0.439 8.142 1.00 85.69 93 LEU A C 1
ATOM 716 O O . LEU A 1 93 ? -0.288 0.035 7.479 1.00 85.69 93 LEU A O 1
ATOM 720 N N . LEU A 1 94 ? -2.238 -1.080 7.589 1.00 84.69 94 LEU A N 1
ATOM 721 C CA . LEU A 1 94 ? -2.358 -1.278 6.141 1.00 84.69 94 LEU A CA 1
ATOM 722 C C . LEU A 1 94 ? -2.445 0.054 5.385 1.00 84.69 94 LEU A C 1
ATOM 724 O O . LEU A 1 94 ? -1.772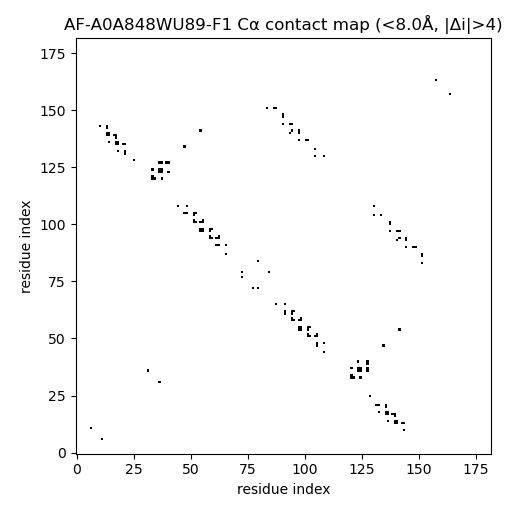 0.214 4.370 1.00 84.69 94 LEU A O 1
ATOM 728 N N . ALA A 1 95 ? -3.216 1.021 5.891 1.00 87.69 95 ALA A N 1
ATOM 729 C CA . ALA A 1 95 ? -3.310 2.362 5.316 1.00 87.69 95 ALA A CA 1
ATOM 730 C C . ALA A 1 95 ? -1.960 3.092 5.341 1.00 87.69 95 ALA A C 1
ATOM 732 O O . ALA A 1 95 ? -1.563 3.672 4.334 1.00 87.69 95 ALA A O 1
ATOM 733 N N . CYS A 1 96 ? -1.216 3.000 6.446 1.00 89.06 96 CYS A N 1
ATOM 734 C CA . CYS A 1 96 ? 0.131 3.557 6.558 1.00 89.06 96 CYS A CA 1
ATOM 735 C C . CYS A 1 96 ? 1.108 2.891 5.573 1.00 89.06 96 CYS A C 1
ATOM 737 O O . CYS A 1 96 ? 1.831 3.575 4.851 1.00 89.06 96 CYS A O 1
ATOM 739 N N . THR A 1 97 ? 1.084 1.558 5.468 1.00 85.69 97 THR A N 1
ATOM 740 C CA . THR A 1 97 ? 1.892 0.826 4.483 1.00 85.69 97 THR A CA 1
ATOM 741 C C . THR A 1 97 ? 1.541 1.235 3.052 1.00 85.69 97 THR A C 1
ATOM 743 O O . THR A 1 97 ? 2.445 1.470 2.256 1.00 85.69 97 THR A O 1
ATOM 746 N N . GLY A 1 98 ? 0.252 1.381 2.729 1.00 87.50 98 GLY A N 1
ATOM 747 C CA . GLY A 1 98 ? -0.207 1.853 1.421 1.00 87.50 98 GLY A CA 1
ATOM 748 C C . GLY A 1 98 ? 0.233 3.277 1.100 1.00 87.50 98 GLY A C 1
ATOM 749 O O . GLY A 1 98 ? 0.674 3.541 -0.016 1.00 87.50 98 GLY A O 1
ATOM 750 N N . PHE A 1 99 ? 0.180 4.173 2.086 1.00 92.12 99 PHE A N 1
ATOM 751 C CA . PHE A 1 99 ? 0.647 5.552 1.956 1.00 92.12 99 PHE A CA 1
ATOM 752 C C . PHE A 1 99 ? 2.149 5.605 1.645 1.00 92.12 99 PHE A C 1
ATOM 754 O O . PHE A 1 99 ? 2.566 6.238 0.677 1.00 92.12 99 PHE A O 1
ATOM 761 N N . ILE A 1 100 ? 2.963 4.876 2.418 1.00 91.50 100 ILE A N 1
ATOM 762 C CA . ILE A 1 100 ? 4.416 4.797 2.209 1.00 91.50 100 ILE A CA 1
ATOM 763 C C . ILE A 1 100 ? 4.734 4.173 0.845 1.00 91.50 100 ILE A C 1
ATOM 765 O O . ILE A 1 100 ? 5.571 4.695 0.111 1.00 91.50 100 ILE A O 1
ATOM 769 N N . ALA A 1 101 ? 4.051 3.090 0.473 1.00 89.38 101 ALA A N 1
ATOM 770 C CA . ALA A 1 101 ? 4.239 2.441 -0.821 1.00 89.38 101 ALA A CA 1
ATOM 771 C C . ALA A 1 101 ? 3.895 3.379 -1.995 1.00 89.38 101 ALA A C 1
ATOM 773 O O . ALA A 1 101 ? 4.639 3.446 -2.973 1.00 89.38 101 ALA A O 1
ATOM 774 N N . ALA A 1 102 ? 2.814 4.160 -1.886 1.00 91.56 102 ALA A N 1
ATOM 775 C CA . ALA A 1 102 ? 2.439 5.147 -2.896 1.00 91.56 102 ALA A CA 1
ATOM 776 C C . ALA A 1 102 ? 3.490 6.259 -3.036 1.00 91.56 102 ALA A C 1
ATOM 778 O O . ALA A 1 102 ? 3.825 6.630 -4.161 1.00 91.56 102 ALA A O 1
ATOM 779 N N . ILE A 1 103 ? 4.064 6.735 -1.923 1.00 93.94 103 ILE A N 1
ATOM 780 C CA . ILE A 1 103 ? 5.179 7.696 -1.940 1.00 93.94 103 ILE A CA 1
ATOM 781 C C . ILE A 1 103 ? 6.400 7.102 -2.635 1.00 93.94 103 ILE A C 1
ATOM 783 O O . ILE A 1 103 ? 6.979 7.752 -3.500 1.00 93.94 103 ILE A O 1
ATOM 787 N N . ILE A 1 104 ? 6.796 5.877 -2.282 1.00 91.38 104 ILE A N 1
ATOM 788 C CA . ILE A 1 104 ? 7.969 5.227 -2.880 1.00 91.38 104 ILE A CA 1
ATOM 789 C C . ILE A 1 104 ? 7.789 5.110 -4.395 1.00 91.38 104 ILE A C 1
ATO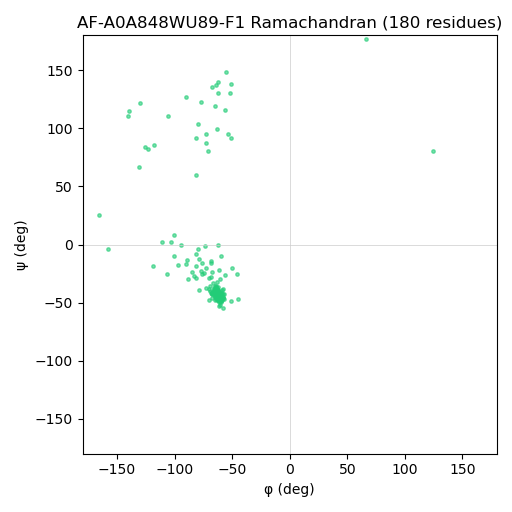M 791 O O . ILE A 1 104 ? 8.686 5.497 -5.143 1.00 91.38 104 ILE A O 1
ATOM 795 N N . LEU A 1 105 ? 6.626 4.639 -4.860 1.00 89.44 105 LEU A N 1
ATOM 796 C CA . LEU A 1 105 ? 6.355 4.562 -6.294 1.00 89.44 105 LEU A CA 1
ATOM 797 C C . LEU A 1 105 ? 6.368 5.948 -6.942 1.00 89.44 105 LEU A C 1
ATOM 799 O O . LEU A 1 105 ? 6.960 6.103 -8.006 1.00 89.44 105 LEU A O 1
ATOM 803 N N . LEU A 1 106 ? 5.756 6.950 -6.299 1.00 91.12 106 LEU A N 1
ATOM 804 C CA . LEU A 1 106 ? 5.738 8.326 -6.792 1.00 91.12 106 LEU A CA 1
ATOM 805 C C . LEU A 1 106 ? 7.155 8.893 -6.951 1.00 91.12 106 LEU A C 1
ATOM 807 O O . LEU A 1 106 ? 7.445 9.513 -7.969 1.00 91.12 106 LEU A O 1
ATOM 811 N N . LEU A 1 107 ? 8.046 8.649 -5.989 1.00 89.19 107 LEU A N 1
ATOM 812 C CA . LEU A 1 107 ? 9.444 9.076 -6.058 1.00 89.19 107 LEU A CA 1
ATOM 813 C C . LEU A 1 107 ? 10.180 8.398 -7.217 1.00 89.19 107 LEU A C 1
ATOM 815 O O . LEU A 1 107 ? 10.867 9.078 -7.976 1.00 89.19 107 LEU A O 1
ATOM 819 N N . ILE A 1 108 ? 9.988 7.087 -7.399 1.00 85.50 108 ILE A N 1
ATOM 820 C CA . ILE A 1 108 ? 10.600 6.324 -8.498 1.00 85.50 108 ILE A CA 1
ATOM 821 C C . ILE A 1 108 ? 10.172 6.891 -9.857 1.00 85.50 108 ILE A C 1
ATOM 823 O O . ILE A 1 108 ? 11.013 7.129 -10.721 1.00 85.50 108 ILE A O 1
ATOM 827 N N . ILE A 1 109 ? 8.875 7.143 -10.047 1.00 85.81 109 ILE A N 1
ATOM 828 C CA . ILE A 1 109 ? 8.342 7.665 -11.314 1.00 85.81 109 ILE A CA 1
ATOM 829 C C . ILE A 1 109 ? 8.554 9.173 -11.484 1.00 85.81 109 ILE A C 1
ATOM 831 O O . ILE A 1 109 ? 8.326 9.697 -12.571 1.00 85.81 109 ILE A O 1
ATOM 835 N N . SER A 1 110 ? 8.939 9.903 -10.436 1.00 84.31 110 SER A N 1
ATOM 836 C CA . SER A 1 110 ? 9.213 11.343 -10.513 1.00 84.31 110 SER A CA 1
ATOM 837 C C . SER A 1 110 ? 10.612 11.657 -11.050 1.00 84.31 110 SER A C 1
ATOM 839 O O . SER A 1 110 ? 10.901 12.825 -11.308 1.00 84.31 110 SER A O 1
ATOM 841 N N . LEU A 1 111 ? 11.473 10.651 -11.234 1.00 79.94 111 LEU A N 1
ATOM 842 C CA . LEU A 1 111 ? 12.787 10.835 -11.846 1.00 79.94 111 LEU A CA 1
ATOM 843 C C . LEU A 1 111 ? 12.645 11.215 -13.337 1.00 79.94 111 LEU A C 1
ATOM 845 O O . LEU A 1 111 ? 11.846 10.593 -14.044 1.00 79.94 111 LEU A O 1
ATOM 849 N N . PRO A 1 112 ? 13.397 12.213 -13.841 1.00 70.62 112 PRO A N 1
ATOM 850 C CA . PRO A 1 112 ? 13.342 12.627 -15.240 1.00 70.62 112 PRO A CA 1
ATOM 851 C C . PRO A 1 112 ? 14.022 11.582 -16.131 1.00 70.62 112 PRO A C 1
ATOM 853 O O . PRO A 1 112 ? 15.233 11.571 -16.324 1.00 70.62 112 PRO A O 1
ATOM 856 N N . ILE A 1 113 ? 13.218 10.678 -16.686 1.00 67.12 113 ILE A N 1
ATOM 857 C CA . ILE A 1 113 ? 13.677 9.606 -17.585 1.00 67.12 113 ILE A CA 1
ATOM 858 C C . ILE A 1 113 ? 13.921 10.085 -19.026 1.00 67.12 113 ILE A C 1
ATOM 860 O O . ILE A 1 113 ? 14.375 9.313 -19.865 1.00 67.12 113 ILE A O 1
ATOM 864 N N . GLU A 1 114 ? 13.630 11.354 -19.317 1.00 61.38 114 GLU A N 1
ATOM 865 C CA . GLU A 1 114 ? 13.759 11.969 -20.645 1.00 61.38 114 GLU A CA 1
ATOM 866 C C . GLU A 1 114 ? 15.210 12.264 -21.043 1.00 61.38 114 GLU A C 1
ATOM 868 O O . GLU A 1 114 ? 15.518 12.273 -22.230 1.00 61.38 114 GLU A O 1
ATOM 873 N N . GLU A 1 115 ? 16.107 12.433 -20.069 1.00 62.44 115 GLU A N 1
ATOM 874 C CA . GLU A 1 115 ? 17.533 12.711 -20.303 1.00 62.44 115 GLU A CA 1
ATOM 875 C C . GLU A 1 115 ? 18.402 11.440 -20.304 1.00 62.44 115 GLU A C 1
ATOM 877 O O . GLU A 1 115 ? 19.621 11.502 -20.479 1.00 62.44 115 GLU A O 1
ATOM 882 N N . ALA A 1 116 ? 17.803 10.264 -20.095 1.00 61.44 116 ALA A N 1
ATOM 883 C CA . ALA A 1 116 ? 18.561 9.028 -19.969 1.00 61.44 116 ALA A CA 1
ATOM 884 C C . ALA A 1 116 ? 19.022 8.525 -21.349 1.00 61.44 116 ALA A C 1
ATOM 886 O O . ALA A 1 116 ? 18.219 8.262 -22.241 1.00 61.44 116 ALA A O 1
ATOM 887 N N . SER A 1 117 ? 20.337 8.362 -21.515 1.00 58.47 117 SER A N 1
ATOM 888 C CA . SER A 1 117 ? 20.956 7.878 -22.755 1.00 58.47 117 SER A CA 1
ATOM 889 C C . SER A 1 117 ? 20.392 6.525 -23.220 1.00 58.47 117 SER A C 1
ATOM 891 O O . SER A 1 117 ? 20.124 5.655 -22.388 1.00 58.47 117 SER A O 1
ATOM 893 N N . GLU A 1 118 ? 20.352 6.288 -24.539 1.00 59.31 118 GLU A N 1
ATOM 894 C CA . GLU A 1 118 ? 19.917 5.025 -25.174 1.00 59.31 118 GLU A CA 1
ATOM 895 C C . GLU A 1 118 ? 20.585 3.753 -24.613 1.00 59.31 118 GLU A C 1
ATOM 897 O O . GLU A 1 118 ? 20.031 2.663 -24.707 1.00 59.31 118 GLU A O 1
ATOM 902 N N . LYS A 1 119 ? 21.736 3.849 -23.934 1.00 58.34 119 LYS A N 1
ATOM 903 C CA . LYS A 1 119 ? 22.371 2.702 -23.255 1.00 58.34 119 LYS A CA 1
ATOM 904 C C . LYS A 1 119 ? 21.512 2.039 -22.161 1.00 58.34 119 LYS A C 1
ATOM 906 O O . LYS A 1 119 ? 21.884 0.971 -21.681 1.00 58.34 119 LYS A O 1
ATOM 911 N N . LEU A 1 120 ? 20.381 2.633 -21.772 1.00 62.88 120 LEU A N 1
ATOM 912 C CA . LEU A 1 120 ? 19.489 2.154 -20.710 1.00 62.88 120 LEU A CA 1
ATOM 913 C C . LEU A 1 120 ? 18.239 1.399 -21.206 1.00 62.88 120 LEU A C 1
ATOM 915 O O . LEU A 1 120 ? 17.394 1.057 -20.383 1.00 62.88 120 LEU A O 1
ATOM 919 N N . TYR A 1 121 ? 18.096 1.076 -22.500 1.00 66.12 121 TYR A N 1
ATOM 920 C CA . TYR A 1 121 ? 16.922 0.344 -23.028 1.00 66.12 121 TYR A CA 1
ATOM 921 C C . TYR A 1 121 ? 16.455 -0.882 -22.197 1.00 66.12 121 TYR A C 1
ATOM 923 O O . TYR A 1 121 ? 15.264 -0.953 -21.878 1.00 66.12 121 TYR A O 1
ATOM 931 N N . PRO A 1 122 ? 17.325 -1.815 -21.747 1.00 67.44 122 PRO A N 1
ATOM 932 C CA . PRO A 1 122 ? 16.875 -2.935 -20.911 1.00 67.44 122 PRO A CA 1
ATOM 933 C C . PRO A 1 122 ? 16.407 -2.498 -19.510 1.00 67.44 122 PRO A C 1
ATOM 935 O O . PRO A 1 122 ? 15.522 -3.128 -18.926 1.00 67.44 122 PRO A O 1
ATOM 938 N N . PHE A 1 123 ? 16.946 -1.395 -18.979 1.00 73.50 123 PHE A N 1
ATOM 939 C CA . PHE A 1 123 ? 16.525 -0.818 -17.701 1.00 73.50 123 PHE A CA 1
ATOM 940 C C . PHE A 1 123 ? 15.124 -0.199 -17.795 1.00 73.50 123 PHE A C 1
ATOM 942 O O . PHE A 1 123 ? 14.313 -0.387 -16.892 1.00 73.50 123 PHE A O 1
ATOM 949 N N . PHE A 1 124 ? 14.792 0.449 -18.915 1.00 74.00 124 PHE A N 1
ATOM 950 C CA . PHE A 1 124 ? 13.446 0.974 -19.168 1.00 74.00 124 PHE A CA 1
ATOM 951 C C . PHE A 1 124 ? 12.385 -0.119 -19.218 1.00 74.00 124 PHE A C 1
ATOM 953 O O . PHE A 1 124 ? 11.300 0.040 -18.659 1.00 74.00 124 PHE A O 1
ATOM 960 N N . ARG A 1 125 ? 12.708 -1.253 -19.844 1.00 73.44 125 ARG A N 1
ATOM 961 C CA . ARG A 1 125 ? 11.820 -2.414 -19.869 1.00 73.44 125 ARG A CA 1
ATOM 962 C C . ARG A 1 125 ? 11.581 -2.962 -18.465 1.00 73.44 125 ARG A C 1
ATOM 964 O O . ARG A 1 125 ? 10.432 -3.189 -18.096 1.00 73.44 125 ARG A O 1
ATOM 971 N N . PHE A 1 126 ? 12.639 -3.145 -17.674 1.00 75.94 126 PHE A N 1
ATOM 972 C CA . PHE A 1 126 ? 12.509 -3.568 -16.278 1.00 75.94 126 PHE A CA 1
ATOM 973 C C . PHE A 1 126 ? 11.652 -2.584 -15.468 1.00 75.94 126 PHE A C 1
ATOM 975 O O . PHE A 1 126 ? 10.728 -3.005 -14.776 1.00 75.94 126 PHE A O 1
ATOM 982 N N . LEU A 1 127 ? 11.904 -1.279 -15.612 1.00 81.88 127 LEU A N 1
ATOM 983 C CA . LEU A 1 127 ? 11.163 -0.225 -14.923 1.00 81.88 127 LEU A CA 1
ATOM 984 C C . LEU A 1 127 ? 9.677 -0.215 -15.307 1.00 81.88 127 LEU A C 1
ATOM 986 O O . LEU A 1 127 ? 8.830 -0.076 -14.430 1.00 81.88 127 LEU A O 1
ATOM 990 N N . TYR A 1 128 ? 9.350 -0.423 -16.585 1.00 80.19 128 TYR A N 1
ATOM 991 C CA . TYR A 1 128 ? 7.968 -0.541 -17.055 1.00 80.19 128 TYR A CA 1
ATOM 992 C C . TYR A 1 128 ? 7.215 -1.672 -16.347 1.00 80.19 128 TYR A C 1
ATOM 994 O O . TYR A 1 128 ? 6.180 -1.428 -15.724 1.00 80.19 128 TYR A O 1
ATOM 1002 N N . TYR A 1 129 ? 7.754 -2.894 -16.372 1.00 77.06 129 TYR A N 1
ATOM 1003 C CA . TYR A 1 129 ? 7.115 -4.027 -15.695 1.00 77.06 129 TYR A CA 1
ATOM 1004 C C . TYR A 1 129 ? 7.080 -3.840 -14.176 1.00 77.06 129 TYR A C 1
ATOM 1006 O O . TYR A 1 129 ? 6.090 -4.198 -13.539 1.00 77.06 129 TYR A O 1
ATOM 1014 N N . PHE A 1 130 ? 8.116 -3.233 -13.593 1.00 82.00 130 PHE A N 1
ATOM 1015 C CA . PHE A 1 130 ? 8.150 -2.916 -12.170 1.00 82.00 130 PHE A CA 1
ATOM 1016 C C . PHE A 1 130 ? 7.017 -1.961 -11.777 1.00 82.00 130 PHE A C 1
ATOM 1018 O O . PHE A 1 130 ? 6.245 -2.276 -10.874 1.00 82.00 130 PHE A O 1
ATOM 1025 N N . VAL A 1 131 ? 6.865 -0.831 -12.475 1.00 83.69 131 VAL A N 1
ATOM 1026 C CA . VAL A 1 131 ? 5.802 0.151 -12.208 1.00 83.69 131 VAL A CA 1
ATOM 1027 C C . VAL A 1 131 ? 4.422 -0.468 -12.420 1.00 83.69 131 VAL A C 1
ATOM 1029 O O . VAL A 1 131 ? 3.519 -0.218 -11.623 1.00 83.69 131 VAL A O 1
ATOM 1032 N N . LEU A 1 132 ? 4.255 -1.305 -13.447 1.00 81.75 132 LEU A N 1
ATOM 1033 C CA . LEU A 1 132 ? 2.998 -1.996 -13.732 1.00 81.75 132 LEU A CA 1
ATOM 1034 C C . LEU A 1 132 ? 2.597 -2.929 -12.581 1.00 81.75 132 LEU A C 1
ATOM 1036 O O . LEU A 1 132 ? 1.496 -2.805 -12.041 1.00 81.75 132 LEU A O 1
ATOM 1040 N N . VAL A 1 133 ? 3.499 -3.819 -12.159 1.00 80.00 133 VAL A N 1
ATOM 1041 C CA . VAL A 1 133 ? 3.251 -4.746 -11.044 1.00 80.00 133 VAL A CA 1
ATOM 1042 C C . VAL A 1 133 ? 3.026 -3.978 -9.741 1.00 80.00 133 VAL A C 1
ATOM 1044 O O . VAL A 1 133 ? 2.093 -4.282 -9.000 1.00 80.00 133 VAL A O 1
ATOM 1047 N N . TYR A 1 134 ? 3.830 -2.950 -9.469 1.00 83.81 134 TYR A N 1
ATOM 1048 C CA . TYR A 1 134 ? 3.705 -2.152 -8.251 1.00 83.81 134 TYR A CA 1
ATOM 1049 C C . TYR A 1 134 ? 2.369 -1.399 -8.193 1.00 83.81 134 TYR A C 1
ATOM 1051 O O . TYR A 1 134 ? 1.715 -1.378 -7.151 1.00 83.81 134 TYR A O 1
ATOM 1059 N N . SER A 1 135 ? 1.925 -0.829 -9.316 1.00 83.44 135 SER A N 1
ATOM 1060 C CA . SER A 1 135 ? 0.629 -0.143 -9.410 1.00 83.44 135 SER A CA 1
ATOM 1061 C C . SER A 1 135 ? -0.528 -1.113 -9.160 1.00 83.44 135 SER A C 1
ATOM 1063 O O . SER A 1 135 ? -1.455 -0.789 -8.419 1.00 83.44 135 SER A O 1
ATOM 1065 N N . ALA A 1 136 ? -0.451 -2.333 -9.702 1.00 81.56 136 ALA A N 1
ATOM 1066 C CA . ALA A 1 136 ? -1.443 -3.375 -9.443 1.00 81.56 136 ALA A CA 1
ATOM 1067 C C . ALA A 1 136 ? -1.482 -3.779 -7.958 1.00 81.56 136 ALA A C 1
ATOM 1069 O O . ALA A 1 136 ? -2.564 -3.882 -7.375 1.00 81.56 136 ALA A O 1
ATOM 1070 N N . LEU A 1 137 ? -0.317 -3.952 -7.323 1.00 81.06 137 LEU A N 1
ATOM 1071 C CA . LEU A 1 137 ? -0.220 -4.253 -5.891 1.00 81.06 137 LEU A CA 1
ATOM 1072 C C . LEU A 1 137 ? -0.805 -3.131 -5.027 1.00 81.06 137 LEU A C 1
ATOM 1074 O O . LEU A 1 137 ? -1.565 -3.413 -4.101 1.00 81.06 137 LEU A O 1
ATOM 1078 N N . LEU A 1 138 ? -0.508 -1.868 -5.349 1.00 84.56 138 LEU A N 1
ATOM 1079 C CA . LEU A 1 138 ? -1.102 -0.709 -4.679 1.00 84.56 138 LEU A CA 1
ATOM 1080 C C . LEU A 1 138 ? -2.627 -0.685 -4.823 1.00 84.56 138 LEU A C 1
ATOM 1082 O O . LEU A 1 138 ? -3.329 -0.448 -3.841 1.00 84.56 138 LEU A O 1
ATOM 1086 N N . GLY A 1 139 ? -3.142 -0.974 -6.021 1.00 82.94 139 GLY A N 1
ATOM 1087 C CA . GLY A 1 139 ? -4.579 -1.077 -6.269 1.00 82.94 139 GLY A CA 1
ATOM 1088 C C . GLY A 1 139 ? -5.243 -2.162 -5.417 1.00 82.94 139 GLY A C 1
ATOM 1089 O O . GLY A 1 139 ? -6.224 -1.892 -4.725 1.00 82.94 139 GLY A O 1
ATOM 1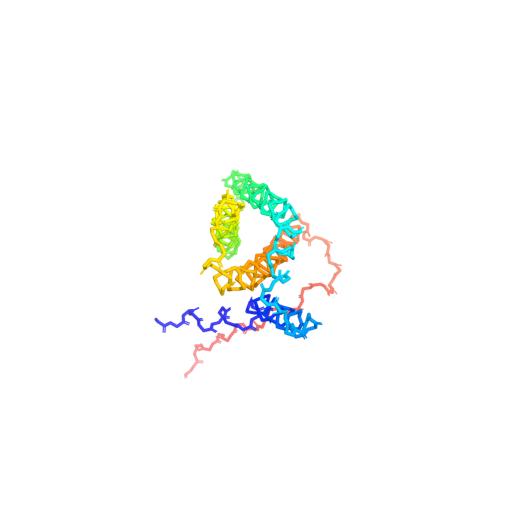090 N N . GLY A 1 140 ? -4.677 -3.373 -5.392 1.00 79.69 140 GLY A N 1
ATOM 1091 C CA . GLY A 1 140 ? -5.192 -4.478 -4.572 1.00 79.69 140 GLY A CA 1
ATOM 1092 C C . GLY A 1 140 ? -5.126 -4.196 -3.067 1.00 79.69 140 GLY A C 1
ATOM 1093 O O . GLY A 1 140 ? -6.050 -4.531 -2.317 1.00 79.69 140 GLY A O 1
ATOM 1094 N N . LEU A 1 141 ? -4.062 -3.527 -2.618 1.00 82.50 141 LEU A N 1
ATOM 1095 C CA . LEU A 1 141 ? -3.917 -3.087 -1.235 1.00 82.50 141 LEU A CA 1
ATOM 1096 C C . LEU A 1 141 ? -5.004 -2.070 -0.856 1.00 82.50 141 LEU A C 1
ATOM 1098 O O . LEU A 1 141 ? -5.616 -2.211 0.203 1.00 82.50 141 LEU A O 1
ATOM 1102 N N . LEU A 1 142 ? -5.313 -1.108 -1.731 1.00 84.31 142 LEU A N 1
ATOM 1103 C CA . LEU A 1 142 ? -6.371 -0.125 -1.490 1.00 84.31 142 LEU A CA 1
ATOM 1104 C C . LEU A 1 142 ? -7.752 -0.786 -1.371 1.00 84.31 142 LEU A C 1
ATOM 1106 O O . LEU A 1 142 ? -8.485 -0.506 -0.424 1.00 84.31 142 LEU A O 1
ATOM 1110 N N . VAL A 1 143 ? -8.086 -1.712 -2.276 1.00 83.12 143 VAL A N 1
ATOM 1111 C CA . VAL A 1 143 ? -9.348 -2.475 -2.214 1.00 83.12 143 VAL A CA 1
ATOM 1112 C C . VAL A 1 143 ? -9.457 -3.243 -0.894 1.00 83.12 143 VAL A C 1
ATOM 1114 O O . VAL A 1 143 ? -10.500 -3.223 -0.242 1.00 83.12 143 VAL A O 1
ATOM 1117 N N . THR A 1 144 ? -8.363 -3.866 -0.449 1.00 80.94 144 THR A N 1
ATOM 1118 C CA . THR A 1 144 ? -8.319 -4.594 0.828 1.00 80.94 144 THR A CA 1
ATOM 1119 C C . THR A 1 144 ? -8.592 -3.669 2.016 1.00 80.94 144 THR A C 1
ATOM 1121 O O . THR A 1 144 ? -9.373 -4.022 2.902 1.00 80.94 144 THR A O 1
ATOM 1124 N N . ILE A 1 145 ? -7.992 -2.474 2.033 1.00 83.06 145 ILE A N 1
ATOM 1125 C CA . ILE A 1 145 ? -8.233 -1.471 3.081 1.00 83.06 145 ILE A CA 1
ATOM 1126 C C . ILE A 1 145 ? -9.713 -1.079 3.112 1.00 83.06 145 ILE A C 1
ATOM 1128 O O . ILE A 1 145 ? -10.312 -1.089 4.186 1.00 83.06 145 ILE A O 1
ATOM 1132 N N . ILE A 1 146 ? -10.310 -0.787 1.952 1.00 84.19 146 ILE A N 1
ATOM 1133 C CA . ILE A 1 146 ? -11.717 -0.371 1.849 1.00 84.19 146 ILE A CA 1
ATOM 1134 C C . ILE A 1 146 ? -12.653 -1.469 2.370 1.00 84.19 146 ILE A C 1
ATOM 1136 O O . ILE A 1 146 ? -13.545 -1.182 3.165 1.00 84.19 146 ILE A O 1
ATOM 1140 N N . LEU A 1 147 ? -12.427 -2.735 2.001 1.00 81.56 147 LEU A N 1
ATOM 1141 C CA . LEU A 1 147 ? -13.247 -3.857 2.476 1.00 81.56 147 LEU A CA 1
ATOM 1142 C C . LEU A 1 147 ? -13.145 -4.058 3.993 1.00 81.56 147 LEU A C 1
ATOM 1144 O O . LEU A 1 147 ? -14.156 -4.292 4.661 1.00 81.56 147 LEU A O 1
ATOM 1148 N N . LYS A 1 148 ? -11.937 -3.951 4.563 1.00 80.94 148 LYS A N 1
ATOM 1149 C CA . LYS A 1 148 ? -11.766 -4.032 6.021 1.00 80.94 148 LYS A CA 1
ATOM 1150 C C . LYS A 1 148 ? -12.424 -2.852 6.733 1.00 80.94 148 LYS A C 1
ATOM 1152 O O . LYS A 1 148 ? -13.019 -3.049 7.791 1.00 80.94 148 LYS A O 1
ATOM 1157 N N . LEU A 1 149 ? -12.345 -1.656 6.151 1.00 83.00 149 LEU A N 1
ATOM 1158 C CA . LEU A 1 149 ? -12.980 -0.460 6.691 1.00 83.00 149 LEU A CA 1
ATOM 1159 C C . LEU A 1 149 ? -14.506 -0.585 6.682 1.00 83.00 149 LEU A C 1
ATOM 1161 O O . LEU A 1 149 ? -15.127 -0.317 7.703 1.00 83.00 149 LEU A O 1
ATOM 1165 N N . TYR A 1 150 ? -15.098 -1.068 5.586 1.00 80.25 150 TYR A N 1
ATOM 1166 C CA . TYR A 1 150 ? -16.539 -1.316 5.497 1.00 80.25 150 TYR A CA 1
ATOM 1167 C C . TYR A 1 150 ? -17.018 -2.283 6.584 1.00 80.25 150 TYR A C 1
ATOM 1169 O O . TYR A 1 150 ? -17.969 -1.984 7.299 1.00 80.25 150 TYR A O 1
ATOM 1177 N N . ARG A 1 151 ? -16.311 -3.404 6.787 1.00 75.19 151 ARG A N 1
ATOM 1178 C CA . ARG A 1 151 ? -16.642 -4.360 7.857 1.00 75.19 151 ARG A CA 1
ATOM 1179 C C . ARG A 1 151 ? -16.509 -3.753 9.252 1.00 75.19 151 ARG A C 1
ATOM 1181 O O . ARG A 1 151 ? -17.328 -4.041 10.118 1.00 75.19 151 ARG A O 1
ATOM 1188 N N . ALA A 1 152 ? -15.488 -2.927 9.483 1.00 75.44 152 ALA A N 1
ATOM 1189 C CA . ALA A 1 152 ? -15.323 -2.231 10.755 1.00 75.44 152 ALA A CA 1
ATOM 1190 C C . ALA A 1 152 ? -16.453 -1.218 10.998 1.00 75.44 152 ALA A C 1
ATOM 1192 O O . ALA A 1 152 ? -16.987 -1.172 12.101 1.00 75.44 152 ALA A O 1
ATOM 1193 N N . ALA A 1 153 ? -16.853 -0.463 9.972 1.00 75.31 153 ALA A N 1
ATOM 1194 C CA . ALA A 1 153 ? -17.972 0.471 10.042 1.00 75.31 153 ALA A CA 1
ATOM 1195 C C . ALA A 1 153 ? -19.306 -0.254 10.285 1.00 75.31 153 ALA A C 1
ATOM 1197 O O . ALA A 1 153 ? -20.033 0.110 11.203 1.00 75.31 153 ALA A O 1
ATOM 1198 N N . ALA A 1 154 ? -19.587 -1.329 9.543 1.00 72.69 154 ALA A N 1
ATOM 1199 C CA . ALA A 1 154 ? -20.780 -2.156 9.733 1.00 72.69 154 ALA A CA 1
ATOM 1200 C C . ALA A 1 154 ? -20.865 -2.722 11.160 1.00 72.69 154 ALA A C 1
ATOM 1202 O O . ALA A 1 154 ? -21.909 -2.654 11.799 1.00 72.69 154 ALA A O 1
ATOM 1203 N N . ALA A 1 155 ? -19.741 -3.195 11.707 1.00 67.88 155 ALA A N 1
ATOM 1204 C CA . ALA A 1 155 ? -19.688 -3.710 13.071 1.00 67.88 155 ALA A CA 1
ATOM 1205 C C . ALA A 1 155 ? -19.910 -2.629 14.148 1.00 67.88 155 ALA A C 1
ATOM 1207 O O . ALA A 1 155 ? -20.288 -2.972 15.267 1.00 67.88 155 ALA A O 1
ATOM 1208 N N . VAL A 1 156 ? -19.650 -1.351 13.847 1.00 68.81 156 VAL A N 1
ATOM 1209 C CA . VAL A 1 156 ? -19.990 -0.219 14.728 1.00 68.81 156 VAL A CA 1
ATOM 1210 C C . VAL A 1 156 ? -21.475 0.128 14.613 1.00 68.81 156 VAL A C 1
ATOM 1212 O O . VAL A 1 156 ? -22.100 0.386 15.635 1.00 68.81 156 VAL A O 1
ATOM 1215 N N . ILE A 1 157 ? -22.051 0.085 13.407 1.00 68.56 157 ILE A N 1
ATOM 1216 C CA . ILE A 1 157 ? -23.482 0.353 13.174 1.00 68.56 157 ILE A CA 1
ATOM 1217 C C . ILE A 1 157 ? -24.351 -0.632 13.968 1.00 68.56 157 ILE A C 1
ATOM 1219 O O . ILE A 1 157 ? -25.209 -0.200 14.730 1.00 68.56 157 ILE A O 1
ATOM 1223 N N . VAL A 1 158 ? -24.049 -1.932 13.893 1.00 64.25 158 VAL A N 1
ATOM 1224 C CA . VAL A 1 158 ? -24.756 -2.983 14.656 1.00 64.25 158 VAL A CA 1
ATOM 1225 C C . VAL A 1 158 ? -24.633 -2.786 16.176 1.00 64.25 158 VAL A C 1
ATOM 1227 O O . VAL A 1 158 ? -25.521 -3.150 16.935 1.00 64.25 158 VAL A O 1
ATOM 1230 N N . LEU A 1 159 ? -23.538 -2.186 16.652 1.00 61.09 159 LEU A N 1
ATOM 1231 C CA . LEU A 1 159 ? -23.333 -1.930 18.082 1.00 61.09 159 LEU A CA 1
ATOM 1232 C C . LEU A 1 159 ? -24.141 -0.723 18.598 1.00 61.09 159 LEU A C 1
ATOM 1234 O O . LEU A 1 159 ? -24.364 -0.593 19.804 1.00 61.09 159 LEU A O 1
ATOM 1238 N N . ILE A 1 160 ? -24.515 0.189 17.700 1.00 66.12 160 ILE A N 1
ATOM 1239 C CA . ILE A 1 160 ? -25.295 1.391 18.010 1.00 66.12 160 ILE A CA 1
ATOM 1240 C C . ILE A 1 160 ? -26.799 1.096 17.936 1.00 66.12 160 ILE A C 1
ATOM 1242 O O . ILE A 1 160 ? -27.542 1.693 18.713 1.00 66.12 160 ILE A O 1
ATOM 1246 N N . ASP A 1 161 ? -27.220 0.151 17.090 1.00 56.47 161 ASP A N 1
ATOM 1247 C CA . ASP A 1 161 ? -28.623 -0.237 16.906 1.00 56.47 161 ASP A CA 1
ATOM 1248 C C . ASP A 1 161 ? -28.855 -1.745 17.171 1.00 56.47 161 ASP A C 1
ATOM 1250 O O . ASP A 1 161 ? -28.850 -2.553 16.240 1.00 56.47 161 ASP A O 1
ATOM 1254 N N . PRO A 1 162 ? -29.005 -2.158 18.446 1.00 55.16 162 PRO A N 1
ATOM 1255 C CA . PRO A 1 162 ? -29.261 -3.551 18.809 1.00 55.16 162 PRO A CA 1
ATOM 1256 C C . PRO A 1 162 ? -30.688 -4.048 18.510 1.00 55.16 162 PRO A C 1
ATOM 1258 O O . PRO A 1 162 ? -30.951 -5.216 18.779 1.00 55.16 162 PRO A O 1
ATOM 1261 N N . ASP A 1 163 ? -31.587 -3.203 17.986 1.00 51.03 163 ASP A N 1
ATOM 1262 C CA . ASP A 1 163 ? -32.992 -3.552 17.688 1.00 51.03 163 ASP A CA 1
ATOM 1263 C C . ASP A 1 163 ? -33.244 -3.786 16.183 1.00 51.03 163 ASP A C 1
ATOM 1265 O O . ASP A 1 163 ? -34.358 -4.098 15.766 1.00 51.03 163 ASP A O 1
ATOM 1269 N N . ALA A 1 164 ? -32.202 -3.691 15.348 1.00 53.50 164 ALA A N 1
ATOM 1270 C CA . ALA A 1 164 ? -32.230 -4.150 13.960 1.00 53.50 164 ALA A CA 1
ATOM 1271 C C . ALA A 1 164 ? -31.990 -5.670 13.895 1.00 53.50 164 ALA A C 1
ATOM 1273 O O . ALA A 1 164 ? -31.015 -6.149 13.311 1.00 53.50 164 ALA A O 1
ATOM 1274 N N . ASP A 1 165 ? -32.876 -6.429 14.539 1.00 48.25 165 ASP A N 1
ATOM 1275 C CA . ASP A 1 165 ? -33.036 -7.861 14.310 1.00 48.25 165 ASP A CA 1
ATOM 1276 C C . ASP A 1 165 ? -33.687 -8.062 12.932 1.00 48.25 165 ASP A C 1
ATOM 1278 O O . ASP A 1 165 ? -34.894 -8.227 12.803 1.00 48.25 165 ASP A O 1
ATOM 1282 N N . ASP A 1 166 ? -32.872 -7.982 11.881 1.00 46.28 166 ASP A N 1
ATOM 1283 C CA . ASP A 1 166 ? -33.111 -8.732 10.650 1.00 46.28 166 ASP A CA 1
ATOM 1284 C C . ASP A 1 166 ? -31.838 -9.534 10.360 1.00 46.28 166 ASP A C 1
ATOM 1286 O O . ASP A 1 166 ? -30.883 -9.136 9.682 1.00 46.28 166 ASP A O 1
ATOM 1290 N N . THR A 1 167 ? -31.825 -10.673 11.037 1.00 51.19 167 THR A N 1
ATOM 1291 C CA . THR A 1 167 ? -30.898 -11.791 10.946 1.00 51.19 167 THR A CA 1
ATOM 1292 C C . THR A 1 167 ? -30.727 -12.262 9.488 1.00 51.19 167 THR A C 1
ATOM 1294 O O . THR A 1 167 ? -31.474 -13.116 9.030 1.00 51.19 167 THR A O 1
ATOM 1297 N N . ASP A 1 168 ? -29.738 -11.729 8.750 1.00 48.03 168 ASP A N 1
ATOM 1298 C CA . ASP A 1 168 ? -29.187 -12.393 7.535 1.00 48.03 168 ASP A CA 1
ATOM 1299 C C . ASP A 1 168 ? -27.757 -11.957 7.113 1.00 48.03 168 ASP A C 1
ATOM 1301 O O . ASP A 1 168 ? -27.178 -12.495 6.173 1.00 48.03 168 ASP A O 1
ATOM 1305 N N . LEU A 1 169 ? -27.124 -10.984 7.785 1.00 48.34 169 LEU A N 1
ATOM 1306 C CA . LEU A 1 169 ? -25.823 -10.429 7.343 1.00 48.34 169 LEU A CA 1
ATOM 1307 C C . LEU A 1 169 ? -24.621 -10.770 8.239 1.00 48.34 169 LEU A C 1
ATOM 1309 O O . LEU A 1 169 ? -23.503 -10.334 7.949 1.00 48.34 169 LEU A O 1
ATOM 1313 N N . LEU A 1 170 ? -24.823 -11.559 9.302 1.00 55.06 170 LEU A N 1
ATOM 1314 C CA . LEU A 1 170 ? -23.787 -11.934 10.273 1.00 55.06 170 LEU A CA 1
ATOM 1315 C C . LEU A 1 170 ? -23.736 -13.448 10.544 1.00 55.06 170 LEU A C 1
ATOM 1317 O O . LEU A 1 170 ? -23.974 -13.896 11.659 1.00 55.06 170 LEU A O 1
ATOM 1321 N N . VAL A 1 171 ? -23.350 -14.232 9.540 1.00 50.44 171 VAL A N 1
ATOM 1322 C CA . VAL A 1 171 ? -22.746 -15.569 9.709 1.00 50.44 171 VAL A CA 1
ATOM 1323 C C . VAL A 1 171 ? -21.642 -15.618 8.641 1.00 50.44 171 VAL A C 1
ATOM 1325 O O . VAL A 1 171 ? -21.910 -15.383 7.472 1.00 50.44 171 VAL A O 1
ATOM 1328 N N . ASP A 1 172 ? -20.347 -15.607 8.951 1.00 42.44 172 ASP A N 1
ATOM 1329 C CA . ASP A 1 172 ? -19.615 -16.621 9.700 1.00 42.44 172 ASP A CA 1
ATOM 1330 C C . ASP A 1 172 ? -18.601 -15.990 10.677 1.00 42.44 172 ASP A C 1
ATOM 1332 O O . ASP A 1 172 ? -17.588 -15.412 10.263 1.00 42.44 172 ASP A O 1
ATOM 1336 N N . GLU A 1 173 ? -18.802 -16.169 11.981 1.00 45.53 173 GLU A N 1
ATOM 1337 C CA . GLU A 1 173 ? -17.663 -16.418 12.866 1.00 45.53 173 GLU A CA 1
ATOM 1338 C C . GLU A 1 173 ? -17.709 -17.905 13.229 1.00 45.53 173 GLU A C 1
ATOM 1340 O O . GLU A 1 173 ? -18.637 -18.361 13.893 1.00 45.53 173 GLU A O 1
ATOM 1345 N N . GLU A 1 174 ? -16.737 -18.663 12.711 1.00 40.22 174 GLU A N 1
ATOM 1346 C CA . GLU A 1 174 ? -16.490 -20.055 13.094 1.00 40.22 174 GLU A CA 1
ATOM 1347 C C . GLU A 1 174 ? -16.392 -20.163 14.631 1.00 40.22 174 GLU A C 1
ATOM 1349 O O . GLU A 1 174 ? -15.779 -19.290 15.259 1.00 40.22 174 GLU A O 1
ATOM 1354 N N . PRO A 1 175 ? -16.994 -21.200 15.241 1.00 39.53 175 PRO A N 1
ATOM 1355 C CA . PRO A 1 175 ? -17.102 -21.322 16.688 1.00 39.53 175 PRO A CA 1
ATOM 1356 C C . PRO A 1 175 ? -15.731 -21.468 17.359 1.00 39.53 175 PRO A C 1
ATOM 1358 O O . PRO A 1 175 ? -14.865 -22.212 16.897 1.00 39.53 175 PRO A O 1
ATOM 1361 N N . GLU A 1 176 ? -15.568 -20.756 18.477 1.00 42.25 176 GLU A N 1
ATOM 1362 C CA . GLU A 1 176 ? -14.517 -20.993 19.464 1.00 42.25 176 GLU A CA 1
ATOM 1363 C C . GLU A 1 176 ? -14.603 -22.444 19.956 1.00 42.25 176 GLU A C 1
ATOM 1365 O O . GLU A 1 176 ? -15.582 -22.836 20.589 1.00 42.25 176 GLU A O 1
ATOM 1370 N N . ASP A 1 177 ? -13.563 -23.234 19.683 1.00 36.38 177 ASP A N 1
ATOM 1371 C CA . ASP A 1 177 ? -13.322 -24.502 20.367 1.00 36.38 177 ASP A CA 1
ATOM 1372 C C . ASP A 1 177 ? -12.841 -24.204 21.794 1.00 36.38 177 ASP A C 1
ATOM 1374 O O . ASP A 1 177 ? -11.651 -24.035 22.070 1.00 36.38 177 ASP A O 1
ATOM 1378 N N . SER A 1 178 ? -13.807 -24.043 22.696 1.00 42.31 178 SER A N 1
ATOM 1379 C CA . SER A 1 178 ? -13.608 -24.159 24.134 1.00 42.31 178 SER A CA 1
ATOM 1380 C C . SER A 1 178 ? -13.635 -25.641 24.509 1.00 42.31 178 SER A C 1
ATOM 1382 O O . SER A 1 178 ? -14.699 -26.194 24.789 1.00 42.31 178 SER A O 1
ATOM 1384 N N . GLY A 1 179 ? -12.466 -26.275 24.519 1.00 31.59 179 GLY A N 1
ATOM 1385 C CA . GLY A 1 179 ? -12.267 -27.613 25.066 1.00 31.59 179 GLY A CA 1
ATOM 1386 C C . GLY A 1 179 ? -11.291 -27.579 26.236 1.00 31.59 179 GLY A C 1
ATOM 1387 O O . GLY A 1 179 ? -10.101 -27.807 26.041 1.00 31.59 179 GLY A O 1
ATOM 1388 N N . ASP A 1 180 ? -11.793 -27.297 27.438 1.00 36.00 180 ASP A N 1
ATOM 1389 C CA . ASP A 1 180 ? -11.115 -27.635 28.691 1.00 36.00 180 ASP A CA 1
ATOM 1390 C C . ASP A 1 180 ? -12.134 -28.346 29.594 1.00 36.00 180 ASP A C 1
ATOM 1392 O O . ASP A 1 180 ? -13.197 -27.789 29.882 1.00 36.00 180 ASP A O 1
ATOM 1396 N N . GLY A 1 181 ? -11.816 -29.580 29.998 1.00 33.72 181 GLY A N 1
ATOM 1397 C CA . GLY A 1 181 ? -12.556 -30.348 31.005 1.00 33.72 181 GLY A CA 1
ATOM 1398 C C . GLY A 1 181 ? -13.062 -31.723 30.561 1.00 33.72 181 GLY A C 1
ATOM 1399 O O . GLY A 1 181 ? -14.240 -31.860 30.251 1.00 33.72 181 GLY A O 1
ATOM 1400 N N . GLU A 1 182 ? -12.183 -32.731 30.576 1.00 30.72 182 GLU A N 1
ATOM 1401 C CA . GLU A 1 182 ? -12.235 -33.881 31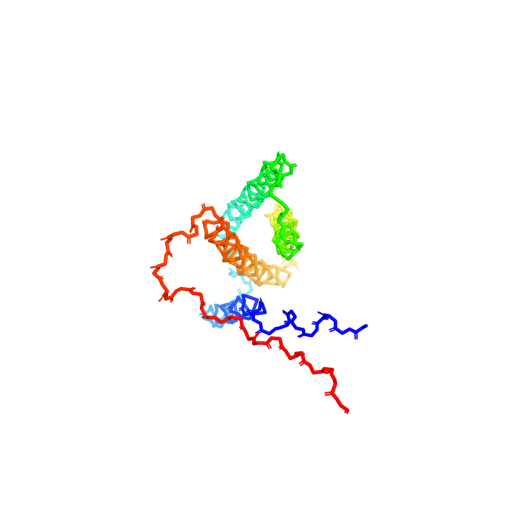.511 1.00 30.72 182 GLU A CA 1
ATOM 1402 C C . GLU A 1 182 ? -10.920 -34.679 31.479 1.00 30.72 182 GLU A C 1
ATOM 1404 O O . GLU A 1 182 ? -10.400 -34.955 30.372 1.00 30.72 182 GLU A O 1
#

pLDDT: mean 70.18, std 16.87, range [30.72, 94.81]

Nearest PDB structures (foldseek):
  8tn1-assembly1_B  TM=4.568E-01  e=2.135E+00  synthetic construct
  8tn6-assembly1_C  TM=4.433E-01  e=2.629E+00  synthetic construct
  4mx2-assembly1_B  TM=5.379E-01  e=4.428E+00  Leishmania donovani
  6q0x-assembly1_A  TM=2.787E-01  e=2.369E+00  Sacc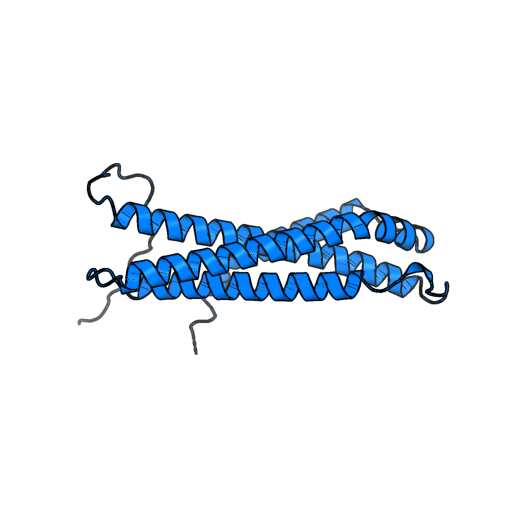haromyces cerevisiae W303

Sequence (182 aa):
MNILKWFKQREAWGGVVAAAIAFLGSWSVGYVSDGKAMDLLKGMLPSTRFMCASVMTATSTILALILTLISFTAQSDKHLKSRYFTRVKQIALLACTGFIAAIILLLIISLPIEEASEKLYPFFRFLYYFVLVYSALLGGLLVTIILKLYRAAAAVIVLIDPDADDTDLLVDEEPEDSGDGE

Foldseek 3Di:
DPPVPVCCDPLCVLVVVLVVVLVVVVVVVPDDDLVCLLVVLVVCLVVLLVLLVVLLVVLVVLLVVLVVVVVVVVPDPDPDDPVLVVLSVVLNVLSVVLNVLSVVLNVVSVDPPVPDDPVCSVVSNVVSSVSSSSSSSSVSSSVSSVVSVVVSVVVVVCVVDVPPPPPDPDDDDDDDPPDDDD

Solvent-accessible surface area (backbone atoms only — not comparab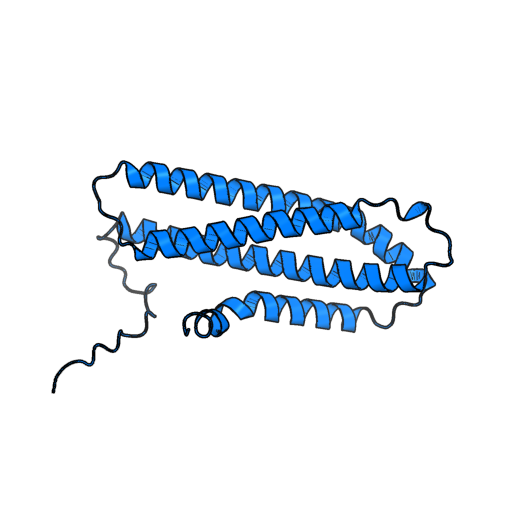le to full-atom values): 10680 Å² total; per-residue (Å²): 143,79,74,73,69,72,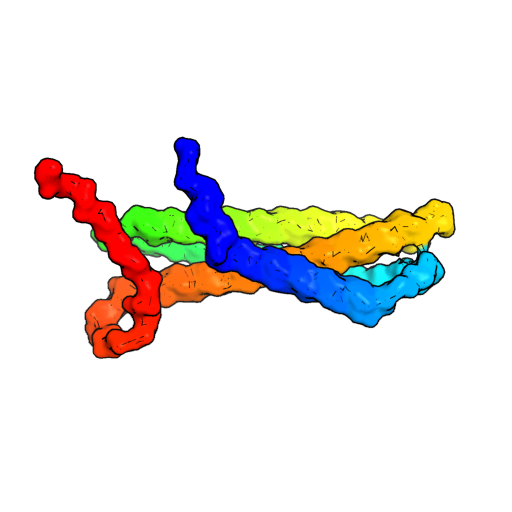63,56,74,75,63,44,50,35,54,50,50,20,50,48,50,38,49,52,50,56,59,71,68,49,89,74,53,67,81,54,33,56,59,55,41,60,68,43,47,64,60,51,48,51,49,27,54,51,46,34,53,53,30,51,50,51,47,51,51,53,50,52,53,50,57,57,47,75,73,43,92,65,84,72,61,71,69,55,59,53,54,52,50,51,48,46,51,52,31,51,52,50,28,54,51,25,50,55,52,41,56,63,70,65,54,79,70,86,79,60,60,80,92,42,43,72,57,43,45,52,49,39,56,48,52,52,46,49,52,31,42,52,51,22,51,50,53,48,46,52,55,53,46,51,55,53,50,50,59,49,52,53,70,74,45,83,80,72,81,70,93,80,86,87,79,85,79,81,80,81,87,82,85,82,90,133

Radius of gyration: 21.77 Å; Cα contacts (8 Å, |Δi|>4): 91; chains: 1; bounding box: 56×47×60 Å